Protein AF-F8U027-F1 (afdb_monomer)

Sequence (188 aa):
VNITAPLSQRYRVRIRYGSTTNLQFHTSIDGRPINQGNFSATMSSGSNLQSGSFRTVGFTTPFNFSNGSSVFTLSAHVFNSGNEVYIDRIEFVPAEVTFEAEYDLERAQKAVNELFTSSNQIGLKTDVTDYHIDQVSNLVECLSDEFCLDEKKELSEKVKHAKRLSDERNLLQDPNFRGINRQLDRGW

InterPro domains:
  IPR005638 Pesticidal crystal protein, domain III [PF03944] (2-95)
  IPR008979 Galactose-binding-like domain superfamily [SSF49785] (1-98)
  IPR054544 Pesticidal crystal protein Cry1Aa, domain IV [PF18449] (105-167)

Foldseek 3Di:
DKDADDQPWKWKKKWKKAWQAWWKKWKDKQPHTDFIDIDGHQDHPPDDDDPSRIDIDITLGIDGDPDSIIDMDMDIGDDDPPIDMGTDDMDTHTDDVLNNLVVLLVVLVVLLCQQAPDPVLPAGDPPQALVSLVVSLVSLVPHDCVRCVPSSVVSNVSSVSSNVNNVVPDPADPPPCPCPPVDPPHHD

Secondary structure (DSSP, 8-state):
-EE---TT-EEEEEEEEEESS-EEEEEEETTEEEEEEEE---S-TTPPP-GGG-EEEE-SS-EE-SSSSEEEEEEEESS-TT--EEEEEEEEEE--HHHHHHHHHHHHHHHHHHTBSSTT--SB-TT--HHHHHHHHHHHHTS-TTTSHHHHHHHHHHHHHHHHHHHHT--SS-TT-SSTTS-TTS--

Organism: Bacillus thuringiensis (NCBI:txid1428)

Structure (mmCIF, N/CA/C/O backbone):
data_AF-F8U027-F1
#
_entry.id   AF-F8U027-F1
#
loop_
_atom_site.group_PDB
_atom_site.id
_atom_site.type_symbol
_atom_site.label_atom_id
_atom_site.label_alt_id
_atom_site.label_comp_id
_atom_site.label_asym_id
_atom_site.label_entity_id
_atom_site.label_seq_id
_atom_site.pdbx_PDB_ins_code
_atom_site.Cartn_x
_atom_site.Cartn_y
_atom_site.Cartn_z
_atom_site.occupancy
_atom_site.B_iso_or_equiv
_atom_site.auth_seq_id
_atom_site.auth_comp_id
_atom_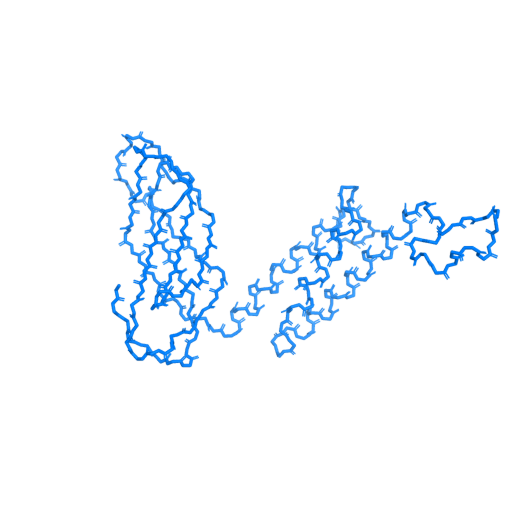site.auth_asym_id
_atom_site.auth_atom_id
_atom_site.pdbx_PDB_model_num
ATOM 1 N N . VAL A 1 1 ? -18.981 -5.056 14.156 1.00 63.53 1 VAL A N 1
ATOM 2 C CA . VAL A 1 1 ? -19.957 -3.932 14.074 1.00 63.53 1 VAL A CA 1
ATOM 3 C C . VAL A 1 1 ? -20.876 -4.181 12.887 1.00 63.53 1 VAL A C 1
ATOM 5 O O . VAL A 1 1 ? -20.359 -4.645 11.877 1.00 63.53 1 VAL A O 1
ATOM 8 N N . ASN A 1 2 ? -22.183 -3.912 13.005 1.00 60.34 2 ASN A N 1
ATOM 9 C CA . ASN A 1 2 ? -23.132 -4.007 11.884 1.00 60.34 2 ASN A CA 1
ATOM 10 C C . ASN A 1 2 ? -23.177 -2.676 11.124 1.00 60.34 2 ASN A C 1
ATOM 12 O O . ASN A 1 2 ? -23.303 -1.627 11.754 1.00 60.34 2 ASN A O 1
ATOM 16 N N . ILE A 1 3 ? -23.065 -2.719 9.795 1.00 62.50 3 ILE A N 1
ATOM 17 C CA . ILE A 1 3 ? -22.981 -1.525 8.936 1.00 62.50 3 ILE A CA 1
ATOM 18 C C . ILE A 1 3 ? -24.037 -1.599 7.835 1.00 62.50 3 ILE A C 1
ATOM 20 O O . ILE A 1 3 ? -24.171 -2.645 7.203 1.00 62.50 3 ILE A O 1
ATOM 24 N N . THR A 1 4 ? -24.729 -0.482 7.589 1.00 63.09 4 THR A N 1
ATOM 25 C CA . THR A 1 4 ? -25.684 -0.304 6.487 1.00 63.09 4 THR A CA 1
ATOM 26 C C . THR A 1 4 ? -25.164 0.779 5.545 1.00 63.09 4 THR A C 1
ATOM 28 O O . THR A 1 4 ? -25.047 1.934 5.949 1.00 63.09 4 THR A O 1
ATOM 31 N N . ALA A 1 5 ? -24.831 0.420 4.303 1.00 63.94 5 ALA A N 1
ATOM 32 C CA . ALA A 1 5 ? -24.264 1.333 3.308 1.00 63.94 5 ALA A CA 1
ATOM 33 C C . ALA A 1 5 ? -24.724 0.967 1.881 1.00 63.94 5 ALA A C 1
ATOM 35 O O . ALA A 1 5 ? -25.059 -0.197 1.638 1.00 63.94 5 ALA A O 1
ATOM 36 N N . PRO A 1 6 ? -24.736 1.917 0.923 1.00 72.62 6 PRO A N 1
ATOM 37 C CA . PRO A 1 6 ? -24.961 1.604 -0.486 1.00 72.62 6 PRO A CA 1
ATOM 38 C C . PRO A 1 6 ? -23.912 0.607 -0.997 1.00 72.62 6 PRO A C 1
ATOM 40 O O . PRO A 1 6 ? -22.714 0.847 -0.865 1.00 72.62 6 PRO A O 1
ATOM 43 N N . LEU A 1 7 ? -24.352 -0.497 -1.608 1.00 77.75 7 LEU A N 1
ATOM 44 C CA . LEU A 1 7 ? -23.460 -1.588 -2.037 1.00 77.75 7 LEU A CA 1
ATOM 4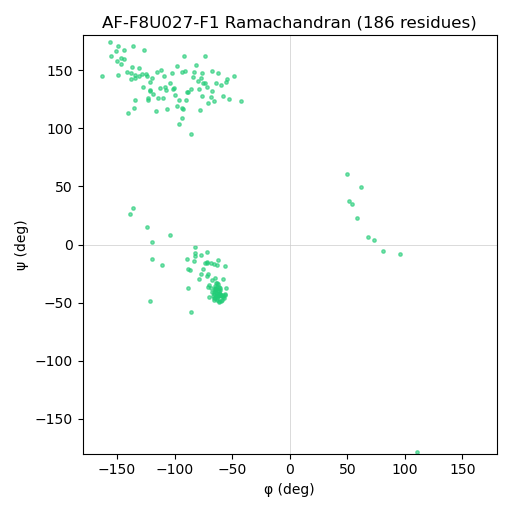5 C C . LEU A 1 7 ? -22.476 -1.166 -3.141 1.00 77.75 7 LEU A C 1
ATOM 47 O O . LEU A 1 7 ? -21.369 -1.691 -3.232 1.00 77.75 7 LEU A O 1
ATOM 51 N N . SER A 1 8 ? -22.863 -0.192 -3.968 1.00 77.88 8 SER A N 1
ATOM 52 C CA . SER A 1 8 ? -22.018 0.362 -5.030 1.00 77.88 8 SER A CA 1
ATOM 53 C C . SER A 1 8 ? -20.919 1.291 -4.510 1.00 77.88 8 SER A C 1
ATOM 55 O O . SER A 1 8 ? -19.917 1.486 -5.196 1.00 77.88 8 SER A O 1
ATOM 57 N N . GLN A 1 9 ? -21.071 1.851 -3.307 1.00 83.38 9 GLN A N 1
ATOM 58 C CA . GLN A 1 9 ? -20.102 2.790 -2.757 1.00 83.38 9 GLN A CA 1
ATOM 59 C C . GLN A 1 9 ? -18.861 2.043 -2.265 1.00 83.38 9 GLN A C 1
ATOM 61 O O . GLN A 1 9 ? -18.948 1.100 -1.473 1.00 83.38 9 GLN A O 1
ATOM 66 N N . ARG A 1 10 ? -17.691 2.493 -2.724 1.00 86.62 10 ARG A N 1
ATOM 67 C CA . ARG A 1 10 ? -16.398 2.043 -2.203 1.00 86.62 10 ARG A CA 1
ATOM 68 C C . ARG A 1 10 ? -16.047 2.847 -0.956 1.00 86.62 10 ARG A C 1
ATOM 70 O O . ARG A 1 10 ? -16.325 4.047 -0.895 1.00 86.62 10 ARG A O 1
ATOM 77 N N . TYR A 1 11 ? -15.407 2.198 0.010 1.00 88.62 11 TYR A N 1
ATOM 78 C CA . TYR A 1 11 ? -14.939 2.817 1.246 1.00 88.62 11 TYR A CA 1
ATOM 79 C C . TYR A 1 11 ? -13.484 2.457 1.529 1.00 88.62 11 TYR A C 1
ATOM 81 O O . TYR A 1 11 ? -13.064 1.321 1.305 1.00 88.62 11 TYR A O 1
ATOM 89 N N . ARG A 1 12 ? -12.742 3.398 2.111 1.00 90.69 12 ARG A N 1
ATOM 90 C CA . ARG A 1 12 ? -11.504 3.127 2.848 1.00 90.69 12 ARG A CA 1
ATOM 91 C C . ARG A 1 12 ? -11.781 3.170 4.343 1.00 90.69 12 ARG A C 1
ATOM 93 O O . ARG A 1 12 ? -12.620 3.935 4.817 1.00 90.69 12 ARG A O 1
ATOM 100 N N . VAL A 1 13 ? -11.047 2.359 5.096 1.00 92.69 13 VAL A N 1
ATOM 101 C CA . VAL A 1 13 ? -11.106 2.371 6.559 1.00 92.69 13 VAL A CA 1
ATOM 102 C C . VAL A 1 13 ? -9.933 3.165 7.108 1.00 92.69 13 VAL A C 1
ATOM 104 O O . VAL A 1 13 ? -8.778 2.889 6.776 1.00 92.69 13 VAL A O 1
ATOM 107 N N . ARG A 1 14 ? -10.234 4.116 7.994 1.00 94.19 14 ARG A N 1
ATOM 108 C CA . ARG A 1 14 ? -9.253 4.728 8.891 1.00 94.19 14 ARG A CA 1
ATOM 109 C C . ARG A 1 14 ? -9.501 4.284 10.320 1.00 94.19 14 ARG A C 1
ATOM 111 O O . ARG A 1 14 ? -10.640 4.102 10.736 1.00 94.19 14 ARG A O 1
ATOM 118 N N . ILE A 1 15 ? -8.428 4.123 11.075 1.00 96.75 15 ILE A N 1
ATOM 119 C CA . ILE A 1 15 ? -8.461 3.737 12.479 1.00 96.75 15 ILE A CA 1
ATOM 120 C C . ILE A 1 15 ? -7.734 4.821 13.254 1.00 96.75 15 ILE A C 1
ATOM 122 O O . ILE A 1 15 ? -6.583 5.152 12.955 1.00 96.75 15 ILE A O 1
ATOM 126 N N . ARG A 1 16 ? -8.408 5.371 14.261 1.00 96.50 16 ARG A N 1
ATOM 127 C CA . ARG A 1 16 ? -7.762 6.207 15.263 1.00 96.50 16 ARG A CA 1
ATOM 128 C C . ARG A 1 16 ? -7.377 5.339 16.448 1.00 96.50 16 ARG A C 1
ATOM 130 O O . ARG A 1 16 ? -8.248 4.763 17.099 1.00 96.50 16 ARG A O 1
ATOM 137 N N . TYR A 1 17 ? -6.081 5.251 16.713 1.00 97.81 17 TYR A N 1
ATOM 138 C CA . TYR A 1 17 ? -5.545 4.358 17.733 1.00 97.81 17 TYR A CA 1
ATOM 139 C C . TYR A 1 17 ? -4.350 4.965 18.467 1.00 97.81 17 TYR A C 1
ATOM 141 O O . TYR A 1 17 ? -3.704 5.888 17.963 1.00 97.81 17 TYR A O 1
ATOM 149 N N . GLY A 1 18 ? -4.075 4.425 19.651 1.00 97.19 18 GLY A N 1
ATOM 150 C CA . GLY A 1 18 ? -2.836 4.625 20.391 1.00 97.19 18 GLY A CA 1
ATOM 151 C C . GLY A 1 18 ? -2.147 3.286 20.648 1.00 97.19 18 GLY A C 1
ATOM 152 O O . GLY A 1 18 ? -2.828 2.304 20.944 1.00 97.19 18 GLY A O 1
ATOM 153 N N . SER A 1 19 ? -0.821 3.211 20.534 1.00 97.75 19 SER A N 1
ATOM 154 C CA . SER A 1 19 ? -0.081 1.993 20.874 1.00 97.75 19 SER A CA 1
ATOM 155 C C . SER A 1 19 ? 1.328 2.249 21.391 1.00 97.75 19 SER A C 1
ATOM 157 O O . SER A 1 19 ? 2.018 3.158 20.926 1.00 97.75 19 SER A O 1
ATOM 159 N N . THR A 1 20 ? 1.762 1.394 22.318 1.00 97.81 20 THR A N 1
ATOM 160 C CA . THR A 1 20 ? 3.138 1.345 22.833 1.00 97.81 20 THR A CA 1
ATOM 161 C C . THR A 1 20 ? 4.097 0.559 21.941 1.00 97.81 20 THR A C 1
ATOM 163 O O . THR A 1 20 ? 5.281 0.454 22.252 1.00 97.81 20 THR A O 1
ATOM 166 N N . THR A 1 21 ? 3.608 -0.031 20.848 1.00 97.75 21 THR A N 1
ATOM 167 C CA . THR A 1 21 ? 4.392 -0.915 19.985 1.00 97.75 21 THR A CA 1
ATOM 168 C C . THR A 1 21 ? 3.987 -0.796 18.521 1.00 97.75 21 THR A C 1
ATOM 170 O O . THR A 1 21 ? 2.907 -0.308 18.188 1.00 97.75 21 THR A O 1
ATOM 173 N N . ASN A 1 22 ? 4.881 -1.226 17.634 1.00 98.06 22 ASN A N 1
ATOM 174 C CA . ASN A 1 22 ? 4.537 -1.409 16.231 1.00 98.06 22 ASN A CA 1
ATOM 175 C C . ASN A 1 22 ? 3.670 -2.666 16.116 1.00 98.06 22 ASN A C 1
ATOM 177 O O . ASN A 1 22 ? 3.950 -3.670 16.769 1.00 98.06 22 ASN A O 1
ATOM 181 N N . LEU A 1 23 ? 2.633 -2.616 15.288 1.00 97.88 23 LEU A N 1
ATOM 182 C CA . LEU A 1 23 ? 1.666 -3.703 15.159 1.00 97.88 23 LEU A CA 1
ATOM 183 C C . LEU A 1 23 ? 1.095 -3.773 13.747 1.00 97.88 23 LEU A C 1
ATOM 185 O O . LEU A 1 23 ? 1.277 -2.867 12.929 1.00 97.88 23 LEU A O 1
ATOM 189 N N . GLN A 1 24 ? 0.360 -4.844 13.473 1.00 97.81 24 GLN A N 1
ATOM 190 C CA . GLN A 1 24 ? -0.468 -4.960 12.283 1.00 97.81 24 GLN A CA 1
ATOM 191 C C . GLN A 1 24 ? -1.945 -4.874 12.626 1.00 97.81 24 GLN A C 1
ATOM 193 O O . GLN A 1 24 ? -2.406 -5.565 13.531 1.00 97.81 24 GLN A O 1
ATOM 198 N N . PHE A 1 25 ? -2.703 -4.106 11.845 1.00 97.94 25 PHE A N 1
ATOM 199 C CA . PHE A 1 25 ? -4.158 -4.224 11.837 1.00 97.94 25 PHE A CA 1
ATOM 200 C C . PHE A 1 25 ? -4.614 -5.035 10.634 1.00 97.94 25 PHE A C 1
ATOM 202 O O . PHE A 1 25 ? -4.145 -4.828 9.513 1.00 97.94 25 PHE A O 1
ATOM 209 N N . HIS A 1 26 ? -5.536 -5.956 10.890 1.00 97.38 26 HIS A N 1
ATOM 210 C CA . HIS A 1 26 ? -6.200 -6.786 9.894 1.00 97.38 26 HIS A CA 1
ATOM 211 C C . HIS A 1 26 ? -7.698 -6.534 9.997 1.00 97.38 26 HIS A C 1
ATOM 213 O O . HIS A 1 26 ? -8.256 -6.535 11.100 1.00 97.38 26 HIS A O 1
ATOM 219 N N . THR A 1 27 ? -8.353 -6.327 8.859 1.00 96.38 27 THR A N 1
ATOM 220 C CA . THR A 1 27 ? -9.807 -6.143 8.799 1.00 96.38 27 THR A CA 1
ATOM 221 C C . THR A 1 27 ? -10.454 -7.214 7.941 1.00 96.38 27 THR A C 1
ATOM 223 O O . THR A 1 27 ? -9.896 -7.635 6.924 1.00 96.38 27 THR A O 1
ATOM 226 N N . SER A 1 28 ? -11.640 -7.649 8.353 1.00 95.12 28 SER A N 1
ATOM 227 C CA . SER A 1 28 ? -12.466 -8.577 7.591 1.00 95.12 28 SER A CA 1
ATOM 228 C C . SER A 1 28 ? -13.931 -8.160 7.599 1.00 95.12 28 SER A C 1
ATOM 230 O O . SER A 1 28 ? -14.408 -7.502 8.528 1.00 95.12 28 SER A O 1
ATOM 232 N N . ILE A 1 29 ? -14.638 -8.550 6.542 1.00 92.69 29 ILE A N 1
ATOM 233 C CA . ILE A 1 29 ? -16.083 -8.370 6.391 1.00 92.69 29 ILE A CA 1
ATOM 234 C C . ILE A 1 29 ? -1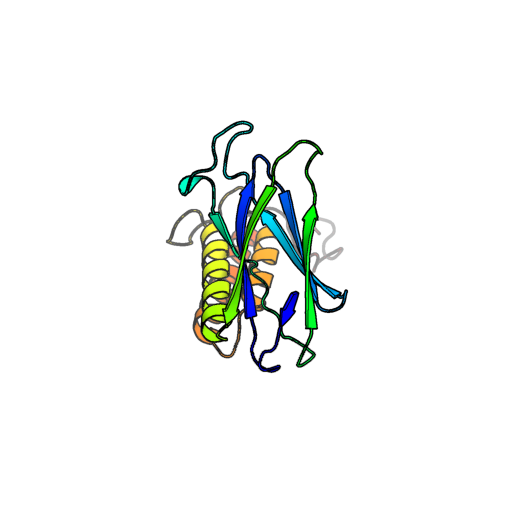6.689 -9.744 6.156 1.00 92.69 29 ILE A C 1
ATOM 236 O O . ILE A 1 29 ? -16.247 -10.467 5.264 1.00 92.69 29 ILE A O 1
ATOM 240 N N . ASP A 1 30 ? -17.659 -10.125 6.986 1.00 90.81 30 ASP A N 1
ATOM 241 C CA . ASP A 1 30 ? -18.338 -11.426 6.917 1.00 90.81 30 ASP A CA 1
ATOM 242 C C . ASP A 1 30 ? -17.343 -12.609 6.877 1.00 90.81 30 ASP A C 1
ATOM 244 O O . ASP A 1 30 ? -17.510 -13.589 6.152 1.00 90.81 30 ASP A O 1
ATOM 248 N N . GLY A 1 31 ? -16.245 -12.485 7.633 1.00 91.00 31 GLY A N 1
ATOM 249 C CA . GLY A 1 31 ? -15.168 -13.478 7.712 1.00 91.00 31 GLY A CA 1
ATOM 250 C C . GLY A 1 31 ? -14.141 -13.434 6.572 1.00 91.00 31 GLY A C 1
ATOM 251 O O . GLY A 1 31 ? -13.129 -14.127 6.655 1.00 91.00 31 GLY A O 1
ATOM 252 N N . ARG A 1 32 ? -14.338 -12.607 5.538 1.00 92.69 32 ARG A N 1
ATOM 253 C CA . ARG A 1 32 ? -13.394 -12.456 4.418 1.00 92.69 32 ARG A CA 1
ATOM 254 C C . ARG A 1 32 ? -12.374 -11.351 4.708 1.00 92.69 32 ARG A C 1
ATOM 256 O O . ARG A 1 32 ? -12.800 -10.231 4.989 1.00 92.69 32 ARG A O 1
ATOM 263 N N . PRO A 1 33 ? -11.058 -11.619 4.652 1.00 94.31 33 PRO A N 1
ATOM 264 C CA . PRO A 1 33 ? -10.034 -10.585 4.807 1.00 94.31 33 PRO A CA 1
ATOM 265 C C . PRO A 1 33 ? -10.165 -9.497 3.736 1.00 94.31 33 PRO A C 1
ATOM 267 O O . PRO A 1 33 ? -10.381 -9.816 2.569 1.00 94.31 33 PRO A O 1
ATOM 270 N N . ILE A 1 34 ? -10.024 -8.231 4.135 1.00 93.56 34 ILE A N 1
ATOM 271 C CA . ILE A 1 34 ? -10.153 -7.072 3.238 1.00 93.56 34 ILE A CA 1
ATOM 272 C C . ILE A 1 34 ? -8.877 -6.231 3.219 1.00 93.56 34 ILE A C 1
ATOM 274 O O . ILE A 1 34 ? -8.388 -5.887 2.151 1.00 93.56 34 ILE A O 1
ATOM 278 N N . ASN A 1 35 ? -8.328 -5.896 4.389 1.00 94.50 35 ASN A N 1
ATOM 279 C CA . ASN A 1 35 ? -7.111 -5.092 4.483 1.00 94.50 35 ASN A CA 1
ATOM 280 C C . ASN A 1 35 ? -6.159 -5.616 5.555 1.00 94.50 35 ASN A C 1
ATOM 282 O O . ASN A 1 35 ? -6.595 -6.062 6.618 1.00 94.50 35 ASN A O 1
ATOM 286 N N . GLN A 1 36 ? -4.863 -5.448 5.297 1.00 95.56 36 GLN A N 1
ATOM 287 C CA . GLN A 1 36 ? -3.770 -5.664 6.238 1.00 95.56 36 GLN A CA 1
ATOM 288 C C . GLN A 1 36 ? -2.753 -4.526 6.098 1.00 95.56 36 GLN A C 1
ATOM 290 O O . GLN A 1 36 ? -2.491 -4.053 4.994 1.00 95.56 36 GLN A O 1
ATOM 295 N N . GLY A 1 37 ? -2.172 -4.084 7.213 1.00 93.69 37 GLY A N 1
ATOM 296 C CA . GLY A 1 37 ? -1.228 -2.969 7.213 1.00 93.69 37 GLY A CA 1
ATOM 297 C C . GLY A 1 37 ? -0.393 -2.916 8.483 1.00 93.69 37 GLY A C 1
ATOM 298 O O . GLY A 1 37 ? -0.880 -3.253 9.562 1.00 93.69 37 GLY A O 1
ATOM 299 N N . ASN A 1 38 ? 0.867 -2.502 8.330 1.00 96.31 38 ASN A N 1
ATOM 300 C CA . ASN A 1 38 ? 1.790 -2.233 9.431 1.00 96.31 38 ASN A CA 1
ATOM 301 C C . ASN A 1 38 ? 1.599 -0.795 9.918 1.00 96.31 38 ASN A C 1
ATOM 303 O O . ASN A 1 38 ? 1.592 0.132 9.107 1.00 96.31 38 ASN A O 1
ATOM 307 N N . PHE A 1 39 ? 1.517 -0.604 11.231 1.00 96.25 39 PHE A N 1
ATOM 308 C CA . PHE A 1 39 ? 1.370 0.710 11.842 1.00 96.25 39 PHE A CA 1
ATOM 309 C C . PHE A 1 39 ? 2.327 0.870 13.029 1.00 96.25 39 PHE A C 1
ATOM 311 O O . PHE A 1 39 ? 2.627 -0.085 13.747 1.00 96.25 39 PHE A O 1
ATOM 318 N N . SER A 1 40 ? 2.864 2.080 13.190 1.00 97.19 40 SER A N 1
ATOM 319 C CA . SER A 1 40 ? 3.931 2.373 14.151 1.00 97.19 40 SER A CA 1
ATOM 320 C C . SER A 1 40 ? 3.413 2.805 15.518 1.00 97.19 40 SER A C 1
ATOM 322 O O . SER A 1 40 ? 2.416 3.518 15.592 1.00 97.19 40 SER A O 1
ATOM 324 N N . ALA A 1 41 ? 4.160 2.498 16.579 1.00 97.06 41 ALA A N 1
ATOM 325 C CA . ALA A 1 41 ? 3.888 2.989 17.928 1.00 97.06 41 ALA A CA 1
ATOM 326 C C . ALA A 1 41 ? 3.636 4.509 17.954 1.00 97.06 41 ALA A C 1
ATOM 328 O O . ALA A 1 41 ? 4.248 5.287 17.214 1.00 97.06 41 ALA A O 1
ATOM 329 N N . THR A 1 42 ? 2.735 4.936 18.834 1.00 96.69 42 THR A N 1
ATOM 330 C CA . THR A 1 42 ? 2.305 6.336 18.959 1.00 96.69 42 THR A CA 1
ATOM 331 C C . THR A 1 42 ? 2.588 6.924 20.338 1.00 96.69 42 THR A C 1
ATOM 333 O O . THR A 1 42 ? 2.485 8.138 20.509 1.00 96.69 42 THR A O 1
ATOM 336 N N . MET A 1 43 ? 2.939 6.086 21.315 1.00 96.00 43 MET A N 1
ATOM 337 C CA . MET A 1 43 ? 3.258 6.481 22.685 1.00 96.00 43 MET A CA 1
ATOM 338 C C . MET A 1 43 ? 4.259 5.510 23.321 1.00 96.00 43 MET A C 1
ATOM 340 O O . MET A 1 43 ? 4.491 4.423 22.802 1.00 96.00 43 MET A O 1
ATOM 344 N N . SER A 1 44 ? 4.839 5.894 24.456 1.00 95.69 44 SER A N 1
ATOM 345 C CA . SER A 1 44 ? 5.716 5.028 25.255 1.00 95.69 44 SER A CA 1
ATOM 346 C C . SER A 1 44 ? 4.924 4.303 26.346 1.00 95.69 44 SER A C 1
ATOM 348 O O . SER A 1 44 ? 3.975 4.871 26.893 1.00 95.69 44 SER A O 1
ATOM 350 N N . SER A 1 45 ? 5.331 3.085 26.712 1.00 93.50 45 SER A N 1
ATOM 351 C CA . SER A 1 45 ? 4.706 2.318 27.802 1.00 93.50 45 SER A CA 1
ATOM 352 C C . SER A 1 45 ? 4.685 3.089 29.124 1.00 93.50 45 SER A C 1
ATOM 354 O O . SER A 1 45 ? 5.656 3.767 29.463 1.00 93.50 45 SER A O 1
ATOM 356 N N . GLY A 1 46 ? 3.576 2.991 29.864 1.00 89.19 46 GLY A N 1
ATOM 357 C CA . GLY A 1 46 ? 3.389 3.694 31.140 1.00 89.19 46 GLY A CA 1
ATOM 358 C C . GLY A 1 46 ? 3.144 5.205 31.029 1.00 89.19 46 GLY A C 1
ATOM 359 O O . GLY A 1 46 ? 3.052 5.882 32.052 1.00 89.19 46 GLY A O 1
ATOM 360 N N . SER A 1 47 ? 3.030 5.754 29.814 1.00 90.62 47 SER A N 1
ATOM 361 C CA . SER A 1 47 ? 2.658 7.160 29.619 1.00 90.62 47 SER A CA 1
ATOM 362 C C . SER A 1 47 ? 1.157 7.359 29.828 1.00 90.62 47 SER A C 1
ATOM 364 O O . SER A 1 47 ? 0.349 6.543 29.392 1.00 90.62 47 SER A O 1
ATOM 366 N N . ASN A 1 48 ? 0.767 8.489 30.421 1.00 91.75 48 ASN A N 1
ATOM 367 C CA . ASN A 1 48 ? -0.644 8.868 30.502 1.00 91.75 48 ASN A CA 1
ATOM 368 C C . ASN A 1 48 ? -1.226 9.101 29.098 1.00 91.75 48 ASN A C 1
ATOM 370 O O . ASN A 1 48 ? -0.583 9.734 28.257 1.00 91.75 48 ASN A O 1
ATOM 374 N N . LEU A 1 49 ? -2.461 8.647 28.861 1.00 91.94 49 LEU A N 1
ATOM 375 C CA . LEU A 1 49 ? -3.150 8.882 27.592 1.00 91.94 49 LEU A CA 1
ATOM 376 C C . LEU A 1 49 ? -3.433 10.377 27.411 1.00 91.94 49 LEU A C 1
ATOM 378 O O . LEU A 1 49 ? -4.110 11.006 28.223 1.00 91.94 49 LEU A O 1
ATOM 382 N N . GLN A 1 50 ? -2.940 10.931 26.308 1.00 91.94 50 GLN A N 1
ATOM 383 C CA . GLN A 1 50 ? -3.164 12.313 25.897 1.00 91.94 50 GLN A CA 1
ATOM 384 C C . GLN A 1 50 ? -3.696 12.353 24.465 1.00 91.94 50 GLN A C 1
ATOM 386 O O . GLN A 1 50 ? -3.637 11.369 23.728 1.00 91.94 50 GLN A O 1
ATOM 391 N N . SER A 1 51 ? -4.187 13.514 24.028 1.00 83.06 51 SER A N 1
ATOM 392 C CA . SER A 1 51 ? -4.639 13.698 22.642 1.00 83.06 51 SER A CA 1
ATOM 393 C C . SER A 1 51 ? -3.548 13.348 21.620 1.00 83.06 51 SER A C 1
ATOM 395 O O . SER A 1 51 ? -3.857 12.743 20.594 1.00 83.06 51 SER A O 1
ATOM 397 N N . GLY A 1 52 ? -2.285 13.668 21.931 1.00 86.50 52 GLY A N 1
ATOM 398 C CA . GLY A 1 52 ? -1.109 13.347 21.116 1.00 86.50 52 GLY A CA 1
ATOM 399 C C . GLY A 1 52 ? -0.714 11.866 21.102 1.00 86.50 52 GLY A C 1
ATOM 400 O O . GLY A 1 52 ? 0.031 11.455 20.217 1.00 86.50 52 GLY A O 1
ATOM 401 N N . SER A 1 53 ? -1.241 11.051 22.023 1.00 92.88 53 SER A N 1
ATOM 402 C CA . SER A 1 53 ? -1.012 9.599 22.046 1.00 92.88 53 SER A CA 1
ATOM 403 C C . SER A 1 53 ? -1.753 8.871 20.922 1.00 92.88 53 SER A C 1
ATOM 405 O O . SER A 1 53 ? -1.435 7.719 20.636 1.00 92.88 53 SER A O 1
ATOM 407 N N . PHE A 1 54 ? -2.738 9.513 20.285 1.00 94.19 54 PHE A N 1
ATOM 408 C CA . PHE A 1 54 ? -3.552 8.912 19.231 1.00 94.19 54 PHE A CA 1
ATOM 409 C C . PHE A 1 54 ? -3.153 9.412 17.845 1.00 94.19 54 PHE A C 1
ATOM 411 O O . PHE A 1 54 ? -2.972 10.611 17.625 1.00 94.19 54 PHE A O 1
ATOM 418 N N . ARG A 1 55 ? -3.119 8.499 16.873 1.00 92.75 55 ARG A N 1
ATOM 419 C CA . ARG A 1 55 ? -2.980 8.819 15.447 1.00 92.75 55 ARG A CA 1
ATOM 420 C C . ARG A 1 55 ? -4.129 8.218 14.657 1.00 92.75 55 ARG A C 1
ATOM 422 O O . ARG A 1 55 ? -4.592 7.126 14.972 1.00 92.75 55 ARG A O 1
ATOM 429 N N . THR A 1 56 ? -4.564 8.925 13.618 1.00 93.19 56 THR A N 1
ATOM 430 C CA . THR A 1 56 ? -5.506 8.396 12.627 1.00 93.19 56 THR A CA 1
ATOM 431 C C . THR A 1 56 ? -4.718 7.915 11.419 1.00 93.19 56 THR A C 1
ATOM 433 O O . THR A 1 56 ? -4.027 8.704 10.778 1.00 93.19 56 THR A O 1
ATOM 436 N N . VAL A 1 57 ? -4.817 6.625 11.120 1.00 92.25 57 VAL A N 1
ATOM 437 C CA . VAL A 1 57 ? -4.123 5.968 10.005 1.00 92.25 57 VAL A CA 1
ATOM 438 C C . VAL A 1 57 ? -5.137 5.261 9.116 1.00 92.25 57 VAL A C 1
ATOM 440 O O . VAL A 1 57 ? -6.164 4.802 9.607 1.00 92.25 57 VAL A O 1
ATOM 443 N N . GLY A 1 58 ? -4.885 5.202 7.812 1.00 89.62 58 GLY A N 1
ATOM 444 C CA . GLY A 1 58 ? -5.788 4.590 6.837 1.00 89.62 58 GLY A CA 1
ATOM 445 C C . GLY A 1 58 ? -5.184 3.365 6.175 1.00 89.62 58 GLY A C 1
ATOM 446 O O . GLY A 1 58 ? -3.976 3.317 5.951 1.00 89.62 58 GLY A O 1
ATOM 447 N N . PHE A 1 59 ? -6.031 2.401 5.823 1.00 90.50 59 PHE A N 1
ATOM 448 C CA . PHE A 1 59 ? -5.673 1.421 4.805 1.00 90.50 59 PHE A CA 1
ATOM 449 C C . PHE A 1 59 ? -5.771 2.044 3.419 1.00 90.50 59 PHE A C 1
ATOM 451 O O . PHE A 1 59 ? -6.614 2.908 3.167 1.00 90.50 59 PHE A O 1
ATOM 458 N N . THR A 1 60 ? -4.911 1.581 2.519 1.00 82.62 60 THR A N 1
ATOM 459 C CA . THR A 1 60 ? -4.868 2.084 1.150 1.00 82.62 60 THR A CA 1
ATOM 460 C C . THR A 1 60 ? -5.799 1.342 0.206 1.00 82.62 60 THR A C 1
ATOM 462 O O . THR A 1 60 ? -6.142 1.887 -0.827 1.00 82.62 60 THR A O 1
ATOM 465 N N . THR A 1 61 ? -6.221 0.114 0.511 1.00 84.50 61 THR A N 1
ATOM 466 C CA . THR A 1 61 ? -7.078 -0.634 -0.418 1.00 84.50 61 THR A CA 1
ATOM 467 C C . THR A 1 61 ? -8.552 -0.400 -0.066 1.00 84.50 61 THR A C 1
ATOM 469 O O . THR A 1 61 ? -8.990 -0.753 1.037 1.00 84.50 61 THR A O 1
ATOM 472 N N . PRO A 1 62 ? -9.343 0.222 -0.958 1.00 88.38 62 PRO A N 1
ATOM 473 C CA . PRO A 1 62 ? -10.772 0.397 -0.737 1.00 88.38 62 PRO A CA 1
ATOM 474 C C . PRO A 1 62 ? -11.522 -0.930 -0.915 1.00 88.38 62 PRO A C 1
ATOM 476 O O . PRO A 1 62 ? -11.048 -1.858 -1.571 1.00 88.38 62 PRO A O 1
ATOM 479 N N . PHE A 1 63 ? -12.742 -1.001 -0.392 1.00 88.75 63 PHE A N 1
ATOM 480 C CA . PHE A 1 63 ? -13.619 -2.165 -0.532 1.00 88.75 63 PHE A CA 1
ATOM 481 C C . PHE A 1 63 ? -15.084 -1.759 -0.678 1.00 88.75 63 PHE A C 1
ATOM 483 O O . PHE A 1 63 ? -15.464 -0.621 -0.402 1.00 88.75 63 PHE A O 1
ATOM 490 N N . ASN A 1 64 ? -15.911 -2.721 -1.075 1.00 88.19 64 ASN A N 1
ATOM 491 C CA . ASN A 1 64 ? -17.363 -2.598 -1.121 1.00 88.19 64 ASN A CA 1
ATOM 492 C C . ASN A 1 64 ? -18.002 -3.508 -0.072 1.00 88.19 64 ASN A C 1
ATOM 494 O O . ASN A 1 64 ? -17.487 -4.589 0.227 1.00 88.19 64 ASN A O 1
ATOM 498 N N . PHE A 1 65 ? -19.161 -3.104 0.439 1.00 86.31 65 PHE A N 1
ATOM 499 C CA . PHE A 1 65 ? -20.031 -4.020 1.167 1.00 86.31 65 PHE A CA 1
ATOM 500 C C . PHE A 1 65 ? -20.802 -4.882 0.169 1.00 86.31 65 PHE A C 1
ATOM 502 O O . PHE A 1 65 ? -21.345 -4.375 -0.808 1.00 86.31 65 PHE A O 1
ATOM 509 N N . SER A 1 66 ? -20.848 -6.192 0.409 1.00 82.00 66 SER A N 1
ATOM 510 C CA . SER A 1 66 ? -21.622 -7.120 -0.431 1.00 82.00 66 SER A CA 1
ATOM 511 C C . SER A 1 66 ? -23.080 -7.236 0.017 1.00 82.00 66 SER A C 1
ATOM 513 O O . SER A 1 66 ? -23.938 -7.599 -0.781 1.00 82.00 66 SER A O 1
ATOM 515 N N . ASN A 1 67 ? -23.363 -6.907 1.280 1.00 81.00 67 ASN A N 1
ATOM 516 C CA . ASN A 1 67 ? -24.668 -7.068 1.909 1.00 81.00 67 ASN A CA 1
ATOM 517 C C . ASN A 1 67 ? -25.116 -5.757 2.560 1.00 81.00 67 ASN A C 1
ATOM 519 O O . ASN A 1 67 ? -24.299 -5.021 3.115 1.00 81.00 67 ASN A O 1
ATOM 523 N N . GLY A 1 68 ? -26.428 -5.495 2.553 1.00 72.44 68 GLY A N 1
ATOM 524 C CA . GLY A 1 68 ? -27.008 -4.308 3.197 1.00 72.44 68 GLY A CA 1
ATOM 525 C C . GLY A 1 68 ? -26.804 -4.274 4.716 1.00 72.44 68 GLY A C 1
ATOM 526 O O . GLY A 1 68 ? -26.904 -3.214 5.319 1.00 72.44 68 GLY A O 1
ATOM 527 N N . SER A 1 69 ? -26.483 -5.420 5.325 1.00 80.19 69 SER A N 1
ATOM 528 C CA . SER A 1 69 ? -25.928 -5.518 6.670 1.00 80.19 69 SER A CA 1
ATOM 529 C C . SER A 1 69 ? -24.759 -6.493 6.639 1.00 80.19 69 SER A C 1
ATOM 531 O O . SER A 1 69 ? -24.923 -7.620 6.178 1.00 80.19 69 SER A O 1
ATOM 533 N N . SER A 1 70 ? -23.585 -6.049 7.083 1.00 87.12 70 SER A N 1
ATOM 534 C CA . SER A 1 70 ? -22.370 -6.874 7.132 1.00 87.12 70 SER A CA 1
ATOM 535 C C . SER A 1 70 ? -21.703 -6.775 8.504 1.00 87.12 70 SER A C 1
ATOM 537 O O . SER A 1 70 ? -21.807 -5.739 9.174 1.00 87.12 70 SER A O 1
ATOM 539 N N . VAL A 1 71 ? -20.980 -7.822 8.906 1.00 90.62 71 VAL A N 1
ATOM 540 C CA . VAL A 1 71 ? -20.179 -7.845 10.136 1.00 90.62 71 VAL A CA 1
ATOM 541 C C . VAL A 1 71 ? -18.746 -7.444 9.814 1.00 90.62 71 VAL A C 1
ATOM 543 O O . VAL A 1 71 ? -17.988 -8.210 9.221 1.00 90.62 71 VAL A O 1
ATOM 546 N N . PHE A 1 72 ? -18.357 -6.248 10.253 1.00 92.81 72 PHE A N 1
ATOM 547 C CA . PHE A 1 72 ? -16.969 -5.793 10.194 1.00 92.81 72 PHE A CA 1
ATOM 548 C C . PHE A 1 72 ? -16.197 -6.197 11.456 1.00 92.81 72 PHE A C 1
ATOM 550 O O . PHE A 1 72 ? -16.649 -5.909 12.577 1.00 92.81 72 PHE A O 1
ATOM 557 N N . THR A 1 73 ? -15.018 -6.789 11.259 1.00 95.50 73 THR A N 1
ATOM 558 C CA . THR A 1 73 ? -14.088 -7.215 12.313 1.00 95.50 73 THR A CA 1
ATOM 559 C C . THR A 1 73 ? -12.736 -6.530 12.130 1.00 95.50 73 THR A C 1
ATOM 561 O O . THR A 1 73 ? -12.173 -6.536 11.038 1.00 95.50 73 THR A O 1
ATOM 564 N N . LEU A 1 74 ? -12.200 -5.973 13.217 1.00 96.56 74 LEU A N 1
ATOM 565 C CA . LEU A 1 74 ? -10.838 -5.450 13.317 1.00 96.56 74 LEU A CA 1
ATOM 566 C C . LEU A 1 74 ? -10.049 -6.332 14.285 1.00 96.56 74 LEU A C 1
ATOM 568 O O . LEU A 1 74 ? -10.538 -6.643 15.369 1.00 96.56 74 LEU A O 1
ATOM 572 N N . SER A 1 75 ? -8.828 -6.698 13.914 1.00 96.69 75 SER A N 1
ATOM 573 C CA . SER A 1 75 ? -7.913 -7.450 14.774 1.00 96.69 75 SER A CA 1
ATOM 574 C C . SER A 1 75 ? -6.509 -6.854 14.732 1.00 96.69 75 SER A C 1
ATOM 576 O O . SER A 1 75 ? -6.087 -6.319 13.706 1.00 96.69 75 SER A O 1
ATOM 578 N N . ALA A 1 76 ? -5.811 -6.919 15.865 1.00 96.88 76 ALA A N 1
ATOM 579 C CA . ALA A 1 76 ? -4.436 -6.463 16.014 1.00 96.88 76 ALA A CA 1
ATOM 580 C C . ALA A 1 76 ? -3.510 -7.678 16.141 1.00 96.88 76 ALA A C 1
ATOM 582 O O . ALA A 1 76 ? -3.793 -8.588 16.920 1.00 96.88 76 ALA A O 1
ATOM 583 N N . HIS A 1 77 ? -2.408 -7.676 15.398 1.00 95.81 77 HIS A N 1
ATOM 584 C CA . HIS A 1 77 ? -1.454 -8.783 15.300 1.00 95.81 77 HIS A CA 1
ATOM 585 C C . HIS A 1 77 ? -0.016 -8.278 15.365 1.00 95.81 77 HIS A C 1
ATOM 587 O O . HIS A 1 77 ? 0.241 -7.082 15.243 1.00 95.81 77 HIS A O 1
ATOM 593 N N . VAL A 1 78 ? 0.929 -9.216 15.468 1.00 95.50 78 VAL A N 1
ATOM 594 C CA . VAL A 1 78 ? 2.374 -8.954 15.341 1.00 95.50 78 VAL A CA 1
ATOM 595 C C . VAL A 1 78 ? 2.887 -7.998 16.426 1.00 95.50 78 VAL A C 1
ATOM 597 O O . VAL A 1 78 ? 3.579 -7.026 16.150 1.00 95.50 78 VAL A O 1
ATOM 600 N N . PHE A 1 79 ? 2.542 -8.283 17.682 1.00 94.31 79 PHE A N 1
ATOM 601 C CA . PHE A 1 79 ? 3.114 -7.618 18.850 1.00 94.31 79 PHE A CA 1
ATOM 602 C C . PHE A 1 79 ? 3.140 -8.557 20.063 1.00 94.31 79 PHE A C 1
ATOM 604 O O . PHE A 1 79 ? 2.384 -9.526 20.129 1.00 94.31 79 PHE A O 1
ATOM 611 N N . ASN A 1 80 ? 4.016 -8.278 21.031 1.00 93.56 80 ASN A N 1
ATOM 612 C CA . ASN A 1 80 ? 4.154 -9.094 22.240 1.00 93.56 80 ASN A CA 1
ATOM 613 C C . ASN A 1 80 ? 3.056 -8.772 23.264 1.00 93.56 80 ASN A C 1
ATOM 615 O O . ASN A 1 80 ? 2.742 -7.597 23.488 1.00 93.56 80 ASN A O 1
ATOM 619 N N . SER A 1 81 ? 2.536 -9.798 23.943 1.00 91.81 81 SER A N 1
ATOM 620 C CA . SER A 1 81 ? 1.630 -9.630 25.086 1.00 91.81 81 SER A CA 1
ATOM 621 C C . SER A 1 81 ? 2.248 -8.723 26.158 1.00 91.81 81 SER A C 1
ATOM 623 O O . SER A 1 81 ? 3.452 -8.774 26.402 1.00 91.81 81 SER A O 1
ATOM 625 N N . GLY A 1 82 ? 1.422 -7.882 26.785 1.00 92.44 82 GLY A N 1
ATOM 626 C CA . GLY A 1 82 ? 1.862 -6.861 27.745 1.00 92.44 82 GLY A CA 1
ATOM 627 C C . GLY A 1 82 ? 2.070 -5.466 27.143 1.00 92.44 82 GLY A C 1
ATOM 628 O O . GLY A 1 82 ? 2.243 -4.515 27.896 1.00 92.44 82 GLY A O 1
ATOM 629 N N . ASN A 1 83 ? 2.008 -5.318 25.814 1.00 95.81 83 ASN A N 1
ATOM 630 C CA . ASN A 1 83 ? 1.891 -4.005 25.174 1.00 95.81 83 ASN A CA 1
ATOM 631 C C . ASN A 1 83 ? 0.446 -3.501 25.180 1.00 95.81 83 ASN A C 1
ATOM 633 O O . ASN A 1 83 ? -0.503 -4.287 25.178 1.00 95.81 83 ASN A O 1
ATOM 637 N N . GLU A 1 84 ? 0.295 -2.182 25.128 1.00 95.81 84 GLU A N 1
ATOM 638 C CA . GLU A 1 84 ? -0.999 -1.514 25.175 1.00 95.81 84 GLU A CA 1
ATOM 639 C C . GLU A 1 84 ? -1.420 -1.077 23.765 1.00 95.81 84 GLU A C 1
ATOM 641 O O . GLU A 1 84 ? -0.634 -0.499 23.002 1.00 95.81 84 GLU A O 1
ATOM 646 N N . VAL A 1 85 ? -2.678 -1.354 23.415 1.00 96.69 85 VAL A N 1
ATOM 647 C CA . VAL A 1 85 ? -3.305 -0.930 22.159 1.00 96.69 85 VAL A CA 1
ATOM 648 C C . VAL A 1 85 ? -4.695 -0.390 22.478 1.00 96.69 85 VAL A C 1
ATOM 650 O O . VAL A 1 85 ? -5.558 -1.119 22.960 1.00 96.69 85 VAL A O 1
ATOM 653 N N . TYR A 1 86 ? -4.914 0.887 22.188 1.00 96.56 86 TYR A N 1
ATOM 654 C CA . TYR A 1 86 ? -6.175 1.590 22.401 1.00 96.56 86 TYR A CA 1
ATOM 655 C C . TYR A 1 86 ? -6.815 1.899 21.052 1.00 96.56 86 TYR A C 1
ATOM 657 O O . TYR A 1 86 ? -6.189 2.538 20.207 1.00 96.56 86 TYR A O 1
ATOM 665 N N . ILE A 1 87 ? -8.067 1.487 20.854 1.00 97.00 87 ILE A N 1
ATOM 666 C CA . ILE A 1 87 ? -8.860 1.827 19.666 1.00 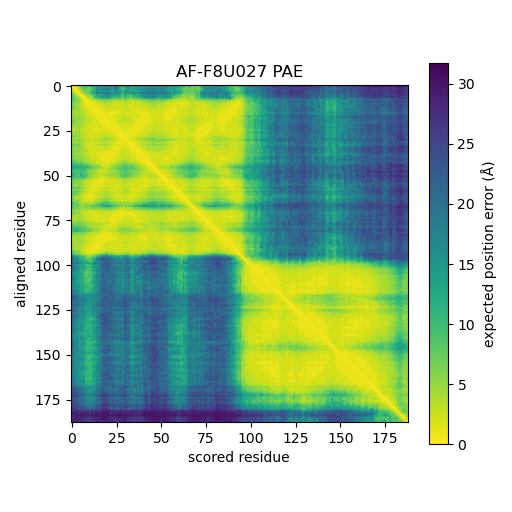97.00 87 ILE A CA 1
ATOM 667 C C . ILE A 1 87 ? -9.902 2.862 20.082 1.00 97.00 87 ILE A C 1
ATOM 669 O O . ILE A 1 87 ? -10.753 2.567 20.914 1.00 97.00 87 ILE A O 1
ATOM 673 N N . ASP A 1 88 ? -9.823 4.064 19.513 1.00 95.69 88 ASP A N 1
ATOM 674 C CA . ASP A 1 88 ? -10.798 5.137 19.757 1.00 95.69 88 ASP A CA 1
ATOM 675 C C . ASP A 1 88 ? -11.993 4.977 18.812 1.00 95.69 88 ASP A C 1
ATOM 677 O O . ASP A 1 88 ? -13.129 4.770 19.234 1.00 95.69 88 ASP A O 1
ATOM 681 N N . ARG A 1 89 ? -11.726 4.989 17.500 1.00 94.50 89 ARG A N 1
ATOM 682 C CA . ARG A 1 89 ? -12.776 4.858 16.486 1.00 94.50 89 ARG A CA 1
ATOM 683 C C . ARG A 1 89 ? -12.275 4.304 15.162 1.00 94.50 89 ARG A C 1
ATOM 685 O O . ARG A 1 89 ? -11.085 4.360 14.844 1.00 94.50 89 ARG A O 1
ATOM 692 N N . ILE A 1 90 ? -13.237 3.838 14.375 1.00 95.25 90 ILE A N 1
ATOM 693 C CA . ILE A 1 90 ? -13.070 3.369 13.002 1.00 95.25 90 ILE A CA 1
ATOM 694 C C . ILE A 1 90 ? -13.921 4.271 12.108 1.00 95.25 90 ILE A C 1
ATOM 696 O O . ILE A 1 90 ? -15.094 4.501 12.395 1.00 95.25 90 ILE A O 1
ATOM 700 N N . GLU A 1 91 ? -13.328 4.799 11.046 1.00 91.94 91 GLU A N 1
ATOM 701 C CA . GLU A 1 91 ? -13.973 5.705 10.100 1.00 91.94 91 GLU A CA 1
ATOM 702 C C . GLU A 1 91 ? -14.070 5.020 8.734 1.00 91.94 91 GLU A C 1
ATOM 704 O O . GLU A 1 91 ? -13.057 4.577 8.192 1.00 91.94 91 GLU A O 1
ATOM 709 N N . PHE A 1 92 ? -15.277 4.960 8.172 1.00 90.31 92 PHE A N 1
ATOM 710 C CA . PHE A 1 92 ? -15.521 4.509 6.801 1.00 90.31 92 PHE A CA 1
ATOM 711 C C . PHE A 1 92 ? -15.604 5.744 5.909 1.00 90.31 92 PHE A C 1
ATOM 713 O O . PHE A 1 92 ? -16.594 6.472 5.935 1.00 90.31 92 PHE A O 1
ATOM 720 N N . VAL A 1 93 ? -14.538 6.006 5.161 1.00 86.88 93 VAL A N 1
ATOM 721 C CA . VAL A 1 93 ? -14.424 7.176 4.286 1.00 86.88 93 VAL A CA 1
ATOM 722 C C . VAL A 1 93 ? -14.824 6.756 2.876 1.00 86.88 93 VAL A C 1
ATOM 724 O O . VAL A 1 93 ? -14.237 5.795 2.375 1.00 86.88 93 VAL A O 1
ATOM 727 N N . PRO A 1 94 ? -15.803 7.415 2.233 1.00 86.38 94 PRO A N 1
ATOM 728 C CA . PRO A 1 94 ? -16.104 7.172 0.830 1.00 86.38 94 PRO A CA 1
ATOM 729 C C . PRO A 1 94 ? -14.840 7.311 -0.022 1.00 86.38 94 PRO A C 1
ATOM 731 O O . PRO A 1 94 ? -14.144 8.320 0.038 1.00 86.38 94 PRO A O 1
ATOM 734 N N . ALA A 1 95 ? -14.542 6.269 -0.787 1.00 79.69 95 ALA A N 1
ATOM 735 C CA . ALA A 1 95 ? -13.526 6.290 -1.821 1.00 79.69 95 ALA A CA 1
ATOM 736 C C . ALA A 1 95 ? -14.186 6.818 -3.097 1.00 79.69 95 ALA A C 1
ATOM 738 O O . ALA A 1 95 ? -14.858 6.067 -3.811 1.00 79.69 95 ALA A O 1
ATOM 739 N N . GLU A 1 96 ? -14.067 8.120 -3.342 1.00 72.06 96 GLU A N 1
ATOM 740 C CA . GLU A 1 96 ? -14.390 8.679 -4.653 1.00 72.06 96 GLU A CA 1
ATOM 741 C C . GLU A 1 96 ? -13.358 8.164 -5.656 1.00 72.06 96 GLU A C 1
ATOM 743 O O . GLU A 1 96 ? -12.161 8.172 -5.375 1.00 72.06 96 GLU A O 1
ATOM 748 N N . VAL A 1 97 ? -13.808 7.673 -6.813 1.00 62.28 97 VAL A N 1
ATOM 749 C CA . VAL A 1 97 ? -12.922 7.023 -7.797 1.00 62.28 97 VAL A CA 1
ATOM 750 C C . VAL A 1 97 ? -11.791 7.961 -8.246 1.00 62.28 97 VAL A C 1
ATOM 752 O O . VAL A 1 97 ? -10.681 7.505 -8.505 1.00 62.28 97 VAL A O 1
ATOM 755 N N . THR A 1 98 ? -12.047 9.269 -8.242 1.00 64.25 98 THR A N 1
ATOM 756 C CA . THR A 1 98 ? -11.067 10.329 -8.505 1.00 64.25 98 THR A CA 1
ATOM 757 C C . THR A 1 98 ? -9.982 10.405 -7.432 1.00 64.25 98 THR A C 1
ATOM 759 O O . THR A 1 98 ? -8.807 10.377 -7.773 1.00 64.25 98 THR A O 1
ATOM 762 N N . PHE A 1 99 ? -10.341 10.400 -6.144 1.00 67.81 99 PHE A N 1
ATOM 763 C CA . PHE A 1 99 ? -9.368 10.420 -5.044 1.00 67.81 99 PHE A CA 1
ATOM 764 C C . PHE A 1 99 ? -8.472 9.171 -5.034 1.00 67.81 99 PHE A C 1
ATOM 766 O O . PHE A 1 99 ? -7.285 9.246 -4.724 1.00 67.81 99 PHE A O 1
ATOM 773 N N . GLU A 1 100 ? -9.031 8.009 -5.383 1.00 67.56 100 GLU A N 1
ATOM 774 C CA . GLU A 1 100 ? -8.265 6.763 -5.513 1.00 67.56 100 GLU A CA 1
ATOM 775 C C . GLU A 1 100 ? -7.221 6.864 -6.626 1.00 67.56 100 GLU A C 1
ATOM 777 O O . GLU A 1 100 ? -6.052 6.543 -6.414 1.00 67.56 100 GLU A O 1
ATOM 782 N N . ALA A 1 101 ? -7.651 7.348 -7.792 1.00 77.50 101 ALA A N 1
ATOM 783 C CA . ALA A 1 101 ? -6.786 7.527 -8.943 1.00 77.50 101 ALA A CA 1
ATOM 784 C C . ALA A 1 101 ? -5.688 8.567 -8.662 1.00 77.50 101 ALA A C 1
ATOM 786 O O . ALA A 1 101 ? -4.526 8.313 -8.966 1.00 77.50 101 ALA A O 1
ATOM 787 N N . GLU A 1 102 ? -6.023 9.676 -7.996 1.00 83.56 102 GLU A N 1
ATOM 788 C CA . GLU A 1 102 ? -5.061 10.693 -7.552 1.00 83.56 102 GLU A CA 1
ATOM 789 C C . GLU A 1 102 ? -4.031 10.129 -6.563 1.00 83.56 102 GLU A C 1
ATOM 791 O O . GLU A 1 102 ? -2.835 10.384 -6.704 1.00 83.56 102 GLU A O 1
ATOM 796 N N . TYR A 1 103 ? -4.465 9.328 -5.584 1.00 83.06 103 TYR A N 1
ATOM 797 C CA . TYR A 1 103 ? -3.563 8.715 -4.606 1.00 83.06 103 TYR A CA 1
ATOM 798 C C . TYR A 1 103 ? -2.601 7.709 -5.254 1.00 83.06 103 TYR A C 1
ATOM 800 O O . TYR A 1 103 ? -1.396 7.712 -4.974 1.00 83.06 103 TYR A O 1
ATOM 808 N N . ASP A 1 104 ? -3.121 6.836 -6.120 1.00 88.25 104 ASP A N 1
ATOM 809 C CA . ASP A 1 104 ? -2.300 5.862 -6.840 1.00 88.25 104 ASP A CA 1
ATOM 810 C C . ASP A 1 104 ? -1.334 6.568 -7.800 1.00 88.25 104 ASP A C 1
ATOM 812 O O . ASP A 1 104 ? -0.161 6.187 -7.887 1.00 88.25 104 ASP A O 1
ATOM 816 N N . LEU A 1 105 ? -1.786 7.655 -8.434 1.00 91.12 105 LEU A N 1
ATOM 817 C CA . LEU A 1 105 ? -0.954 8.517 -9.261 1.00 91.12 105 LEU A CA 1
ATOM 818 C C . LEU A 1 105 ? 0.176 9.164 -8.453 1.00 91.12 105 LEU A C 1
ATOM 820 O O . LEU A 1 105 ? 1.330 9.072 -8.868 1.00 91.12 105 LEU A O 1
ATOM 824 N N . GLU A 1 106 ? -0.105 9.762 -7.291 1.00 93.25 106 GLU A N 1
ATOM 825 C CA . GLU A 1 106 ? 0.919 10.372 -6.427 1.00 93.25 106 GLU A CA 1
ATOM 826 C C . GLU A 1 106 ? 1.981 9.337 -6.019 1.00 93.25 106 GLU A C 1
ATOM 828 O O . GLU A 1 106 ? 3.193 9.587 -6.092 1.00 93.25 106 GLU A O 1
ATOM 833 N N . ARG A 1 107 ? 1.540 8.129 -5.648 1.00 93.62 107 ARG A N 1
ATOM 834 C CA . ARG A 1 107 ? 2.437 7.023 -5.295 1.00 93.62 107 ARG A CA 1
ATOM 835 C C . ARG A 1 107 ? 3.316 6.606 -6.475 1.00 93.62 107 ARG A C 1
ATOM 837 O O . ARG A 1 107 ? 4.516 6.390 -6.283 1.00 93.62 107 ARG A O 1
ATOM 844 N N . ALA A 1 108 ? 2.742 6.494 -7.670 1.00 95.38 108 ALA A N 1
ATOM 845 C CA . ALA A 1 108 ? 3.479 6.151 -8.880 1.00 95.38 108 ALA A CA 1
ATOM 846 C C . ALA A 1 108 ? 4.473 7.249 -9.276 1.00 95.38 108 ALA A C 1
ATOM 848 O O . ALA A 1 108 ? 5.641 6.951 -9.528 1.00 95.38 108 ALA A O 1
ATOM 849 N N . GLN A 1 109 ? 4.062 8.518 -9.236 1.00 96.38 109 GLN A N 1
ATOM 850 C CA . GLN A 1 109 ? 4.942 9.662 -9.487 1.00 96.38 109 GLN A CA 1
ATOM 851 C C . GLN A 1 109 ? 6.143 9.662 -8.542 1.00 96.38 109 GLN A C 1
ATOM 853 O O . GLN A 1 109 ? 7.282 9.828 -8.985 1.00 96.38 109 GLN A O 1
ATOM 858 N N . LYS A 1 110 ? 5.909 9.433 -7.245 1.00 96.56 110 LYS A N 1
ATOM 859 C CA . LYS A 1 110 ? 6.982 9.357 -6.252 1.00 96.56 110 LYS A CA 1
ATOM 860 C C . LYS A 1 110 ? 7.957 8.220 -6.558 1.00 96.56 110 LYS A C 1
ATOM 862 O O . LYS A 1 110 ? 9.159 8.469 -6.607 1.00 96.56 110 LYS A O 1
ATOM 867 N N . ALA A 1 111 ? 7.451 7.014 -6.817 1.00 96.44 111 ALA A N 1
ATOM 868 C CA . ALA A 1 111 ? 8.287 5.854 -7.127 1.00 96.44 111 ALA A CA 1
ATOM 869 C C . ALA A 1 111 ? 9.136 6.071 -8.392 1.00 96.44 111 ALA A C 1
ATOM 871 O O . ALA A 1 111 ? 10.328 5.774 -8.391 1.00 96.44 111 ALA A O 1
ATOM 872 N N . VAL A 1 112 ? 8.553 6.653 -9.447 1.00 97.50 112 VAL A N 1
ATOM 873 C CA . VAL A 1 112 ? 9.273 6.982 -10.688 1.00 97.50 112 VAL A CA 1
ATOM 874 C C . VAL A 1 112 ? 10.348 8.038 -10.444 1.00 97.50 112 VAL A C 1
ATOM 876 O O . VAL A 1 112 ? 11.483 7.866 -10.880 1.00 97.50 112 VAL A O 1
ATOM 879 N N . ASN A 1 113 ? 10.031 9.113 -9.719 1.00 96.62 113 ASN A N 1
ATOM 880 C CA . ASN A 1 113 ? 11.004 10.163 -9.409 1.00 96.62 113 ASN A CA 1
ATOM 881 C C . ASN A 1 113 ? 12.162 9.640 -8.546 1.00 96.62 113 ASN A C 1
ATOM 883 O O . ASN A 1 113 ? 13.299 10.083 -8.705 1.00 96.62 113 ASN A O 1
ATOM 887 N N . GLU A 1 114 ? 11.898 8.676 -7.662 1.00 97.06 114 GLU A N 1
ATOM 888 C CA . GLU A 1 114 ? 12.913 8.062 -6.808 1.00 97.06 114 GLU A CA 1
ATOM 889 C C . GLU A 1 114 ? 13.931 7.200 -7.572 1.00 97.06 114 GLU A C 1
ATOM 891 O O . GLU A 1 114 ? 15.006 6.959 -7.015 1.00 97.06 114 GLU A O 1
ATOM 896 N N . LEU A 1 115 ? 13.663 6.816 -8.829 1.00 97.44 115 LEU A N 1
ATOM 897 C CA . LEU A 1 115 ? 14.626 6.114 -9.691 1.00 97.44 115 LEU A CA 1
ATOM 898 C C . LEU A 1 115 ? 15.827 6.995 -10.077 1.00 97.44 115 LEU A C 1
ATOM 900 O O . LEU A 1 115 ? 16.935 6.493 -10.290 1.00 97.44 115 LEU A O 1
ATOM 904 N N . PHE A 1 116 ? 15.613 8.309 -10.178 1.00 97.75 116 PHE A N 1
ATOM 905 C CA . PHE A 1 116 ? 16.576 9.247 -10.750 1.00 97.75 116 PHE A CA 1
ATOM 906 C C . PHE A 1 116 ? 17.409 9.963 -9.687 1.00 97.75 116 PHE A C 1
ATOM 908 O O . PHE A 1 116 ? 16.983 10.168 -8.549 1.00 97.75 116 PHE A O 1
ATOM 915 N N . THR A 1 117 ? 18.612 10.393 -10.068 1.00 96.06 117 THR A N 1
ATOM 916 C CA . THR A 1 117 ? 19.499 11.181 -9.195 1.00 96.06 117 THR A CA 1
ATOM 917 C C . THR A 1 117 ? 19.013 12.612 -8.989 1.00 96.06 117 THR A C 1
ATOM 919 O O . THR A 1 117 ? 19.321 13.220 -7.965 1.00 96.06 117 THR A O 1
ATOM 922 N N . SER A 1 118 ? 18.268 13.166 -9.951 1.00 92.88 118 SER A N 1
ATOM 923 C CA . SER A 1 118 ? 17.729 14.524 -9.881 1.00 92.88 118 SER A CA 1
ATOM 924 C C . SER A 1 118 ? 16.489 14.701 -10.766 1.00 92.88 118 SER A C 1
ATOM 926 O O . SER A 1 118 ? 16.130 13.820 -11.547 1.00 92.88 118 SER A O 1
ATOM 928 N N . SER A 1 119 ? 15.854 15.871 -10.675 1.00 90.19 119 SER A N 1
ATOM 929 C CA . SER A 1 119 ? 14.637 16.218 -11.419 1.00 90.19 119 SER A CA 1
ATOM 930 C C . SER A 1 119 ? 14.818 16.323 -12.936 1.00 90.19 119 SER A C 1
ATOM 932 O O . SER A 1 119 ? 13.825 16.270 -13.653 1.00 90.19 119 SER A O 1
ATOM 934 N N . ASN A 1 120 ? 16.051 16.447 -13.440 1.00 90.94 120 ASN A N 1
ATOM 935 C CA . ASN A 1 120 ? 16.316 16.433 -14.882 1.00 90.94 120 ASN A CA 1
ATOM 936 C C . ASN A 1 120 ? 16.281 15.021 -15.492 1.00 90.94 120 ASN A C 1
ATOM 938 O O . ASN A 1 120 ? 16.325 14.898 -16.711 1.00 90.94 120 ASN A O 1
ATOM 942 N N . GLN A 1 121 ? 16.207 13.980 -14.651 1.00 92.75 121 GLN A N 1
ATOM 943 C CA . GLN A 1 121 ? 16.029 12.579 -15.041 1.00 92.75 121 GLN A CA 1
ATOM 944 C C . GLN A 1 121 ? 17.124 12.024 -15.973 1.00 92.75 121 GLN A C 1
ATOM 946 O O . GLN A 1 121 ? 16.910 11.023 -16.640 1.00 92.75 121 GLN A O 1
ATOM 951 N N . ILE A 1 122 ? 18.320 12.628 -15.976 1.00 92.94 122 ILE A N 1
ATOM 952 C CA . ILE A 1 122 ? 19.431 12.242 -16.871 1.00 92.94 122 ILE A CA 1
ATOM 953 C C . ILE A 1 122 ? 20.149 10.964 -16.403 1.00 92.94 122 ILE A C 1
ATOM 955 O O . ILE A 1 122 ? 20.768 10.271 -17.203 1.00 92.94 122 ILE A O 1
ATOM 959 N N . GLY A 1 123 ? 20.101 10.646 -15.107 1.00 93.50 123 GLY A N 1
ATOM 960 C CA . GLY A 1 123 ? 20.828 9.511 -14.537 1.00 93.50 123 GLY A CA 1
ATOM 961 C C . GLY A 1 123 ? 20.034 8.767 -13.472 1.00 93.50 123 GLY A C 1
ATOM 962 O O . GLY A 1 123 ? 19.248 9.365 -12.734 1.00 93.50 123 GLY A O 1
ATOM 963 N N . LEU A 1 124 ? 20.277 7.460 -13.378 1.00 96.44 124 LEU A N 1
ATOM 964 C CA . LEU A 1 124 ? 19.727 6.595 -12.335 1.00 96.44 124 LEU A CA 1
ATOM 965 C C . LEU A 1 124 ? 20.559 6.666 -11.059 1.00 96.44 124 LEU A C 1
ATOM 967 O O . LEU A 1 124 ? 21.785 6.800 -11.111 1.00 96.44 124 LEU A O 1
ATOM 971 N N . LYS A 1 125 ? 19.905 6.505 -9.907 1.00 96.62 125 LYS A N 1
ATOM 972 C CA . LYS A 1 125 ? 20.633 6.235 -8.663 1.00 96.62 125 LYS A CA 1
ATOM 973 C C . LYS A 1 125 ? 21.383 4.903 -8.769 1.00 96.62 125 LYS A C 1
ATOM 975 O O . LYS A 1 125 ? 20.949 3.968 -9.446 1.00 96.62 125 LYS A O 1
ATOM 980 N N . THR A 1 126 ? 22.535 4.818 -8.111 1.00 92.12 126 THR A N 1
ATOM 981 C CA . THR A 1 126 ? 23.449 3.671 -8.232 1.00 92.12 126 THR A CA 1
ATOM 982 C C . THR A 1 126 ? 22.917 2.397 -7.578 1.00 92.12 126 THR A C 1
ATOM 984 O O . THR A 1 126 ? 23.300 1.307 -7.989 1.00 92.12 126 THR A O 1
ATOM 987 N N . ASP A 1 127 ? 22.037 2.523 -6.587 1.00 94.06 127 ASP A N 1
ATOM 988 C CA . ASP A 1 127 ? 21.403 1.431 -5.840 1.00 94.06 127 ASP A CA 1
ATOM 989 C C . ASP A 1 127 ? 20.092 0.925 -6.469 1.00 94.06 127 ASP A C 1
ATOM 991 O O . ASP A 1 127 ? 19.604 -0.148 -6.111 1.00 94.06 127 ASP A O 1
ATOM 995 N N . VAL A 1 128 ? 19.530 1.656 -7.436 1.00 95.75 128 VAL A 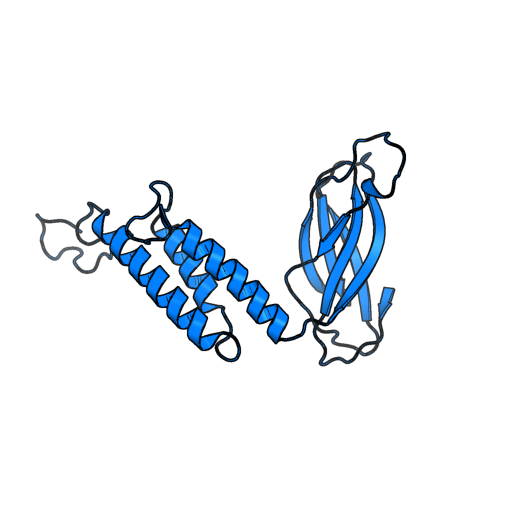N 1
ATOM 996 C CA . VAL A 1 128 ? 18.358 1.218 -8.206 1.00 95.75 128 VAL A CA 1
ATOM 997 C C . VAL A 1 128 ? 18.780 0.093 -9.141 1.00 95.75 128 VAL A C 1
ATOM 999 O O . VAL A 1 128 ? 19.652 0.290 -9.984 1.00 95.75 128 VAL A O 1
ATOM 1002 N N . THR A 1 129 ? 18.157 -1.079 -9.025 1.00 95.56 129 THR A N 1
ATOM 1003 C CA . THR A 1 129 ? 18.416 -2.240 -9.891 1.00 95.56 129 THR A CA 1
ATOM 1004 C C . THR A 1 129 ? 17.477 -2.266 -11.093 1.00 95.56 129 THR A C 1
ATOM 1006 O O . THR A 1 129 ? 16.420 -1.641 -11.080 1.00 95.56 129 THR A O 1
ATOM 1009 N N . ASP A 1 130 ? 17.836 -3.031 -12.123 1.00 94.31 130 ASP A N 1
ATOM 1010 C CA . ASP A 1 130 ? 16.969 -3.243 -13.286 1.00 94.31 130 ASP A CA 1
ATOM 1011 C C . ASP A 1 130 ? 15.590 -3.809 -12.891 1.00 94.31 130 ASP A C 1
ATOM 1013 O O . ASP A 1 130 ? 14.549 -3.290 -13.284 1.00 94.31 130 ASP A O 1
ATOM 1017 N N . TYR A 1 131 ? 15.590 -4.784 -11.979 1.00 95.12 131 TYR A N 1
ATOM 1018 C CA . TYR A 1 131 ? 14.374 -5.350 -11.400 1.00 95.12 131 TYR A CA 1
ATOM 1019 C C . TYR A 1 131 ? 13.523 -4.314 -10.646 1.00 95.12 131 TYR A C 1
ATOM 1021 O O . TYR A 1 131 ? 12.297 -4.359 -10.709 1.00 95.12 131 TYR A O 1
ATOM 1029 N N . HIS A 1 132 ? 14.145 -3.368 -9.930 1.00 96.94 132 HIS A N 1
ATOM 1030 C CA . HIS A 1 132 ? 13.406 -2.295 -9.259 1.00 96.94 132 HIS A CA 1
ATOM 1031 C C . HIS A 1 132 ? 12.629 -1.454 -10.281 1.00 96.94 132 HIS A C 1
ATOM 1033 O O . HIS A 1 132 ? 11.465 -1.131 -10.050 1.00 96.94 132 HIS A O 1
ATOM 1039 N N . ILE A 1 133 ? 13.244 -1.135 -11.424 1.00 97.06 133 ILE A N 1
ATOM 1040 C CA . ILE A 1 133 ? 12.596 -0.369 -12.497 1.00 97.06 133 ILE A CA 1
ATOM 1041 C C . ILE A 1 133 ? 11.373 -1.127 -13.028 1.00 97.06 133 ILE A C 1
ATOM 1043 O O . ILE A 1 133 ? 10.321 -0.516 -13.209 1.00 97.06 133 ILE A O 1
ATOM 1047 N N . ASP A 1 134 ? 11.458 -2.452 -13.177 1.00 96.19 134 ASP A N 1
ATOM 1048 C CA . ASP A 1 134 ? 10.316 -3.278 -13.595 1.00 96.19 134 ASP A CA 1
ATOM 1049 C C . ASP A 1 134 ? 9.180 -3.271 -12.556 1.00 96.19 134 ASP A C 1
ATOM 1051 O O . ASP A 1 134 ? 8.006 -3.169 -12.914 1.00 96.19 134 ASP A O 1
ATOM 1055 N N . GLN A 1 135 ? 9.503 -3.300 -11.257 1.00 96.50 135 GLN A N 1
ATOM 1056 C CA . GLN A 1 135 ? 8.494 -3.162 -10.195 1.00 96.50 135 GLN A CA 1
ATOM 1057 C C . GLN A 1 135 ? 7.779 -1.806 -10.254 1.00 96.50 135 GLN A C 1
ATOM 1059 O O . GLN A 1 135 ? 6.561 -1.738 -10.078 1.00 96.50 135 GLN A O 1
ATOM 1064 N N . VAL A 1 136 ? 8.517 -0.728 -10.533 1.00 96.94 136 VAL A N 1
ATOM 1065 C CA . VAL A 1 136 ? 7.930 0.607 -10.716 1.00 96.94 136 VAL A CA 1
ATOM 1066 C C . VAL A 1 136 ? 7.117 0.681 -12.013 1.00 96.94 136 VAL A C 1
ATOM 1068 O O . VAL A 1 136 ? 6.061 1.309 -12.023 1.00 96.94 136 VAL A O 1
ATOM 1071 N N . SER A 1 137 ? 7.530 -0.012 -13.078 1.00 96.44 137 SER A N 1
ATOM 1072 C CA . SER A 1 137 ? 6.741 -0.135 -14.312 1.00 96.44 137 SER A CA 1
ATOM 1073 C C . SER A 1 137 ? 5.374 -0.762 -14.052 1.00 96.44 137 SER A C 1
ATOM 1075 O O . SER A 1 137 ? 4.359 -0.203 -14.463 1.00 96.44 137 SER A O 1
ATOM 1077 N N . ASN A 1 138 ? 5.333 -1.869 -13.304 1.00 94.19 138 ASN A N 1
ATOM 1078 C CA . ASN A 1 138 ? 4.078 -2.531 -12.937 1.00 94.19 138 ASN A CA 1
ATOM 1079 C C . ASN A 1 138 ? 3.168 -1.608 -12.109 1.00 94.19 138 ASN A C 1
ATOM 1081 O O . ASN A 1 138 ? 1.951 -1.621 -12.272 1.00 94.19 138 ASN A O 1
ATOM 1085 N N . LEU A 1 139 ? 3.747 -0.775 -11.235 1.00 93.81 139 LEU A N 1
ATOM 1086 C CA . LEU A 1 139 ? 2.994 0.216 -10.461 1.00 93.81 139 LEU A CA 1
ATOM 1087 C C . LEU A 1 139 ? 2.316 1.254 -11.375 1.00 93.81 139 LEU A C 1
ATOM 1089 O O . LEU A 1 139 ? 1.155 1.585 -11.154 1.00 93.81 139 LEU A O 1
ATOM 1093 N N . VAL A 1 140 ? 3.024 1.745 -12.400 1.00 95.00 140 VAL A N 1
ATOM 1094 C CA . VAL A 1 140 ? 2.479 2.694 -13.389 1.00 95.00 140 VAL A CA 1
ATOM 1095 C C . VAL A 1 140 ? 1.421 2.032 -14.276 1.00 95.00 140 VAL A C 1
ATOM 1097 O O . VAL A 1 140 ? 0.413 2.655 -14.606 1.00 95.00 140 VAL A O 1
ATOM 1100 N N . GLU A 1 141 ? 1.607 0.767 -14.651 1.00 93.31 141 GLU A N 1
ATOM 1101 C CA . GLU A 1 141 ? 0.642 0.020 -15.467 1.00 93.31 141 GLU A CA 1
ATOM 1102 C C . GLU A 1 141 ? -0.713 -0.153 -14.762 1.00 93.31 141 GLU A C 1
ATOM 1104 O O . GLU A 1 141 ? -1.757 -0.072 -15.413 1.00 93.31 141 GLU A O 1
ATOM 1109 N N . CYS A 1 142 ? -0.702 -0.286 -13.433 1.00 90.69 142 CYS A N 1
ATOM 1110 C CA . CYS A 1 142 ? -1.901 -0.377 -12.596 1.00 90.69 142 CYS A CA 1
ATOM 1111 C C . CYS A 1 142 ? -2.693 0.939 -12.457 1.00 90.69 142 CYS A C 1
ATOM 1113 O O . CYS A 1 142 ? -3.773 0.918 -11.865 1.00 90.69 142 CYS A O 1
ATOM 1115 N N . LEU A 1 143 ? -2.196 2.074 -12.967 1.00 90.38 143 LEU A N 1
ATOM 1116 C CA . LEU A 1 143 ? -2.932 3.343 -12.933 1.00 90.38 143 LEU A CA 1
ATOM 1117 C C . LEU A 1 143 ? -4.177 3.298 -13.827 1.00 90.38 143 LEU A C 1
ATOM 1119 O O . LEU A 1 143 ? -4.193 2.634 -14.867 1.00 90.38 143 LEU A O 1
ATOM 1123 N N . SER A 1 144 ? -5.208 4.049 -13.437 1.00 84.69 144 SER A N 1
ATOM 1124 C CA . SER A 1 144 ? -6.475 4.099 -14.168 1.00 84.69 144 SER A CA 1
ATOM 1125 C C . SER A 1 144 ? -6.338 4.782 -15.529 1.00 84.69 144 SER A C 1
ATOM 1127 O O . SER A 1 144 ? -5.913 5.934 -15.614 1.00 84.69 144 SER A O 1
ATOM 1129 N N . ASP A 1 145 ? -6.790 4.096 -16.579 1.00 83.31 145 ASP A N 1
ATOM 1130 C CA . ASP A 1 145 ? -6.886 4.650 -17.935 1.00 83.31 145 ASP A CA 1
ATOM 1131 C C . ASP A 1 145 ? -8.042 5.653 -18.091 1.00 83.31 145 ASP A C 1
ATOM 1133 O O . ASP A 1 145 ? -8.079 6.400 -19.062 1.00 83.31 145 ASP A O 1
ATOM 1137 N N . GLU A 1 146 ? -8.996 5.677 -17.156 1.00 78.56 146 GLU A N 1
ATOM 1138 C CA . GLU A 1 146 ? -10.147 6.588 -17.199 1.00 78.56 146 GLU A CA 1
ATOM 1139 C C . GLU A 1 146 ? -9.843 7.929 -16.519 1.00 78.56 146 GLU A C 1
ATOM 1141 O O . GLU A 1 146 ? -10.277 8.975 -16.994 1.00 78.56 146 GLU A O 1
ATOM 1146 N N . PHE A 1 147 ? -9.076 7.903 -15.423 1.00 77.56 147 PHE A N 1
ATOM 1147 C CA . PHE A 1 147 ? -8.871 9.075 -14.561 1.00 77.56 147 PHE A CA 1
ATOM 1148 C C . PHE A 1 147 ? -7.455 9.659 -14.610 1.00 77.56 147 PHE A C 1
ATOM 1150 O O . PHE A 1 147 ? -7.277 10.799 -14.197 1.00 77.56 147 PHE A O 1
ATOM 1157 N N . CYS A 1 148 ? -6.457 8.911 -15.093 1.00 84.56 148 CYS A N 1
ATOM 1158 C CA . CYS A 1 148 ? -5.051 9.340 -15.103 1.00 84.56 148 CYS A CA 1
ATOM 1159 C C . CYS A 1 148 ? -4.357 9.025 -16.434 1.00 84.56 148 CYS A C 1
ATOM 1161 O O . CYS A 1 148 ? -3.174 8.690 -16.448 1.00 84.56 148 CYS A O 1
ATOM 1163 N N . LEU A 1 149 ? -5.087 9.033 -17.554 1.00 85.69 149 LEU A N 1
ATOM 1164 C CA . LEU A 1 149 ? -4.558 8.569 -18.841 1.00 85.69 149 LEU A CA 1
ATOM 1165 C C . LEU A 1 149 ? -3.298 9.336 -19.271 1.00 85.69 149 LEU A C 1
ATOM 1167 O O . LEU A 1 149 ? -2.312 8.729 -19.701 1.00 85.69 149 LEU A O 1
ATOM 1171 N N . ASP A 1 150 ? -3.332 10.661 -19.144 1.00 89.25 150 ASP A N 1
ATOM 1172 C CA . ASP A 1 150 ? -2.244 11.533 -19.581 1.00 89.25 150 ASP A CA 1
ATOM 1173 C C . ASP A 1 150 ? -1.017 11.376 -18.675 1.00 89.25 150 ASP A C 1
ATOM 1175 O O . ASP A 1 150 ? 0.099 11.170 -19.163 1.00 89.25 150 ASP A O 1
ATOM 1179 N N . GLU A 1 151 ? -1.214 11.363 -17.357 1.00 93.31 151 GLU A N 1
ATOM 1180 C CA . GLU A 1 151 ? -0.127 11.210 -16.394 1.00 93.31 151 GLU A CA 1
ATOM 1181 C C . GLU A 1 151 ? 0.447 9.791 -16.398 1.00 93.31 151 GLU A C 1
ATOM 1183 O O . GLU A 1 151 ? 1.663 9.618 -16.301 1.00 93.31 151 GLU A O 1
ATOM 1188 N N . LYS A 1 152 ? -0.389 8.761 -16.581 1.00 93.50 152 LYS A N 1
ATOM 1189 C CA . LYS A 1 152 ? 0.059 7.373 -16.774 1.00 93.50 152 LYS A CA 1
ATOM 1190 C C . LYS A 1 152 ? 0.969 7.273 -17.989 1.00 93.50 152 LYS A C 1
ATOM 1192 O O . LYS A 1 152 ? 2.020 6.632 -17.921 1.00 93.50 152 LYS A O 1
ATOM 1197 N N . LYS A 1 153 ? 0.598 7.922 -19.094 1.00 93.56 153 LYS A N 1
ATOM 1198 C CA . LYS A 1 153 ? 1.419 7.955 -20.307 1.00 93.56 153 LYS A CA 1
ATOM 1199 C C . LYS A 1 153 ? 2.746 8.668 -20.058 1.00 93.56 153 LYS A C 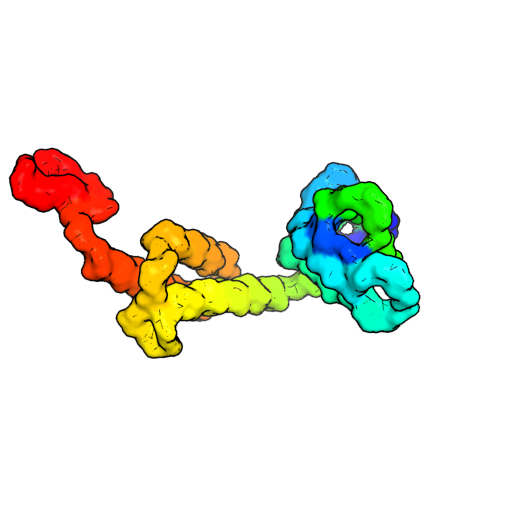1
ATOM 1201 O O . LYS A 1 153 ? 3.788 8.141 -20.444 1.00 93.56 153 LYS A O 1
ATOM 1206 N N . GLU A 1 154 ? 2.729 9.810 -19.374 1.00 95.88 154 GLU A N 1
ATOM 1207 C CA . GLU A 1 154 ? 3.948 10.536 -19.000 1.00 95.88 154 GLU A CA 1
ATOM 1208 C C . GLU A 1 154 ? 4.876 9.682 -18.118 1.00 95.88 154 GLU A C 1
ATOM 1210 O O . GLU A 1 154 ? 6.071 9.553 -18.399 1.00 95.88 154 GLU A O 1
ATOM 1215 N N . LEU A 1 155 ? 4.330 9.049 -17.076 1.00 97.44 155 LEU A N 1
ATOM 1216 C CA . LEU A 1 155 ? 5.086 8.170 -16.186 1.00 97.44 155 LEU A CA 1
ATOM 1217 C C . LEU A 1 155 ? 5.619 6.935 -16.909 1.00 97.44 155 LEU A C 1
ATOM 1219 O O . LEU A 1 155 ? 6.758 6.539 -16.666 1.00 97.44 155 LEU A O 1
ATOM 1223 N N . SER A 1 156 ? 4.848 6.358 -17.831 1.00 96.75 156 SER A N 1
ATOM 1224 C CA . SER A 1 156 ? 5.295 5.227 -18.648 1.00 96.75 156 SER A CA 1
ATOM 1225 C C . SER A 1 156 ? 6.510 5.602 -19.498 1.00 96.75 156 SER A C 1
ATOM 1227 O O . SER A 1 156 ? 7.478 4.843 -19.553 1.00 96.75 156 SER A O 1
ATOM 1229 N N . GLU A 1 157 ? 6.521 6.793 -20.104 1.00 97.50 157 GLU A N 1
ATOM 1230 C CA . GLU A 1 157 ? 7.685 7.267 -20.862 1.00 97.50 157 GLU A CA 1
ATOM 1231 C C . GLU A 1 157 ? 8.910 7.493 -19.966 1.00 97.50 157 GLU A C 1
ATOM 1233 O O . GLU A 1 157 ? 10.023 7.110 -20.338 1.00 97.50 157 GLU A O 1
ATOM 1238 N N . LYS A 1 158 ? 8.716 8.015 -18.749 1.00 97.50 158 LYS A N 1
ATOM 1239 C CA . LYS A 1 158 ? 9.797 8.160 -17.760 1.00 97.50 158 LYS A CA 1
ATOM 1240 C C . LYS A 1 158 ? 10.374 6.810 -17.331 1.00 97.50 158 LYS A C 1
ATOM 1242 O O . LYS A 1 158 ? 11.593 6.661 -17.273 1.00 97.50 158 LYS A O 1
ATOM 1247 N N . VAL A 1 159 ? 9.536 5.802 -17.090 1.00 97.19 159 VAL A N 1
ATOM 1248 C CA . VAL A 1 159 ? 10.005 4.449 -16.738 1.00 97.19 159 VAL A CA 1
ATOM 1249 C C . VAL A 1 159 ? 10.730 3.785 -17.911 1.00 97.19 159 VAL A C 1
ATOM 1251 O O . VAL A 1 159 ? 11.793 3.195 -17.717 1.00 97.19 159 VAL A O 1
ATOM 1254 N N . LYS A 1 160 ? 10.237 3.936 -19.147 1.00 97.38 160 LYS A N 1
ATOM 1255 C CA . LYS A 1 160 ? 10.957 3.467 -20.346 1.00 97.38 160 LYS A CA 1
ATOM 1256 C C . LYS A 1 160 ? 12.313 4.152 -20.491 1.00 97.38 160 LYS A C 1
ATOM 1258 O O . LYS A 1 160 ? 13.284 3.501 -20.875 1.00 97.38 160 LYS A O 1
ATOM 1263 N N . HIS A 1 161 ? 12.396 5.447 -20.188 1.00 97.44 161 HIS A N 1
ATOM 1264 C CA . HIS A 1 161 ? 13.666 6.165 -20.176 1.00 97.44 161 HIS A CA 1
ATOM 1265 C C . HIS A 1 161 ? 14.620 5.610 -19.110 1.00 97.44 161 HIS A C 1
ATOM 1267 O O . HIS A 1 161 ? 15.766 5.304 -19.434 1.00 97.44 161 HIS A O 1
ATOM 1273 N N . ALA A 1 162 ? 14.134 5.380 -17.886 1.00 96.94 162 ALA A N 1
ATOM 1274 C CA . ALA A 1 162 ? 14.903 4.725 -16.828 1.00 96.94 162 ALA A CA 1
ATOM 1275 C C . ALA A 1 162 ? 15.422 3.344 -17.263 1.00 96.94 162 ALA A C 1
ATOM 1277 O O . ALA A 1 162 ? 16.591 3.034 -17.039 1.00 96.94 162 ALA A O 1
ATOM 1278 N N . LYS A 1 163 ? 14.601 2.535 -17.946 1.00 96.69 163 LYS A N 1
ATOM 1279 C CA . LYS A 1 163 ? 15.022 1.225 -18.467 1.00 96.69 163 LYS A CA 1
ATOM 1280 C C . LYS A 1 163 ? 16.178 1.347 -19.467 1.00 96.69 163 LYS A C 1
ATOM 1282 O O . LYS A 1 163 ? 17.165 0.637 -19.327 1.00 96.69 163 LYS A O 1
ATOM 1287 N N . ARG A 1 164 ? 16.125 2.314 -20.394 1.00 95.81 164 ARG A N 1
ATOM 1288 C CA . ARG A 1 164 ? 17.235 2.580 -21.334 1.00 95.81 164 ARG A CA 1
ATOM 1289 C C . ARG A 1 164 ? 18.527 2.966 -20.612 1.00 95.81 164 ARG A C 1
ATOM 1291 O O . ARG A 1 164 ? 19.578 2.439 -20.944 1.00 95.81 164 ARG A O 1
ATOM 1298 N N . LEU A 1 165 ? 18.448 3.824 -19.593 1.00 96.12 165 LEU A N 1
ATOM 1299 C CA . LEU A 1 165 ? 19.615 4.180 -18.775 1.00 96.12 165 LEU A CA 1
ATOM 1300 C C . LEU A 1 165 ? 20.175 2.970 -18.005 1.00 96.12 165 LEU A C 1
ATOM 1302 O O . LEU A 1 165 ? 21.383 2.878 -17.789 1.00 96.12 165 LEU A O 1
ATOM 1306 N N . SER A 1 166 ? 19.308 2.042 -17.584 1.00 96.00 166 SER A N 1
ATOM 1307 C CA . SER A 1 166 ? 19.709 0.779 -16.952 1.00 96.00 166 SER A CA 1
ATOM 1308 C C . SER A 1 166 ? 20.465 -0.122 -17.930 1.00 96.00 166 SER A C 1
ATOM 1310 O O . SER A 1 166 ? 21.510 -0.662 -17.565 1.00 96.00 166 SER A O 1
ATOM 1312 N N . ASP A 1 167 ? 19.986 -0.217 -19.171 1.00 93.25 167 ASP A N 1
ATOM 1313 C CA . ASP A 1 167 ? 20.643 -0.961 -20.247 1.00 93.25 167 ASP A CA 1
ATOM 1314 C C . ASP A 1 167 ? 21.991 -0.329 -20.635 1.00 93.25 167 ASP A C 1
ATOM 1316 O O . ASP A 1 167 ? 22.974 -1.042 -20.808 1.00 93.25 167 ASP A O 1
ATOM 1320 N N . GLU A 1 168 ? 22.081 1.004 -20.707 1.00 92.56 168 GLU A N 1
ATOM 1321 C CA . GLU A 1 168 ? 23.318 1.725 -21.055 1.00 92.56 168 GLU A CA 1
ATOM 1322 C C . GLU A 1 168 ? 24.439 1.539 -20.024 1.00 92.56 168 GLU A C 1
ATOM 1324 O O . GLU A 1 168 ? 25.612 1.451 -20.391 1.00 92.56 168 GLU A O 1
ATOM 1329 N N . ARG A 1 169 ? 24.100 1.460 -18.729 1.00 93.12 169 ARG A N 1
ATOM 1330 C CA . ARG A 1 169 ? 25.087 1.155 -17.675 1.00 93.12 169 ARG A CA 1
ATOM 1331 C C . ARG A 1 169 ? 25.369 -0.344 -17.534 1.00 93.12 169 ARG A C 1
ATOM 1333 O O . ARG A 1 169 ? 26.269 -0.712 -16.776 1.00 93.12 169 ARG A O 1
ATOM 1340 N N . ASN A 1 170 ? 24.593 -1.207 -18.191 1.00 90.19 170 ASN A N 1
ATOM 1341 C CA . ASN A 1 170 ? 24.797 -2.646 -18.139 1.00 90.19 170 ASN A CA 1
ATOM 1342 C C . ASN A 1 170 ? 25.965 -3.032 -19.053 1.00 90.19 170 ASN A C 1
ATOM 1344 O O . ASN A 1 170 ? 25.919 -2.868 -20.267 1.00 90.19 170 ASN A O 1
ATOM 1348 N N . LEU A 1 171 ? 27.033 -3.560 -18.457 1.00 90.94 171 LEU A N 1
ATOM 1349 C CA . LEU A 1 171 ? 28.241 -3.948 -19.187 1.00 90.94 171 LEU A CA 1
ATOM 1350 C C . LEU A 1 171 ? 28.125 -5.333 -19.848 1.00 90.94 171 LEU A C 1
ATOM 1352 O O . LEU A 1 171 ? 29.030 -5.736 -20.582 1.00 90.94 171 LEU A O 1
ATOM 1356 N N . LEU A 1 172 ? 27.042 -6.073 -19.580 1.00 87.75 172 LEU A N 1
ATOM 1357 C CA . LEU A 1 172 ? 26.789 -7.376 -20.187 1.00 87.75 172 LEU A CA 1
ATOM 1358 C C . LEU A 1 172 ? 26.401 -7.220 -21.661 1.00 87.75 172 LEU A C 1
ATOM 1360 O O . LEU A 1 172 ? 25.577 -6.385 -22.027 1.00 87.75 172 LEU A O 1
ATOM 1364 N N . GLN A 1 173 ? 26.985 -8.065 -22.506 1.00 80.94 173 GLN A N 1
ATOM 1365 C CA . GLN A 1 173 ? 26.505 -8.255 -23.872 1.00 80.94 173 GLN A CA 1
ATOM 1366 C C . GLN A 1 173 ? 25.232 -9.106 -23.826 1.00 80.94 173 GLN A C 1
ATOM 1368 O O . GLN A 1 173 ? 25.183 -10.041 -23.041 1.00 80.94 173 GLN A O 1
ATOM 1373 N N . ASP A 1 174 ? 24.232 -8.753 -24.639 1.00 80.75 174 ASP A N 1
ATOM 1374 C CA . ASP A 1 174 ? 22.930 -9.435 -24.747 1.00 80.75 174 ASP A CA 1
ATOM 1375 C C . ASP A 1 174 ? 22.195 -9.714 -23.413 1.00 80.75 174 ASP A C 1
ATOM 1377 O O . ASP A 1 174 ? 21.826 -10.842 -23.095 1.00 80.75 174 ASP A O 1
ATOM 1381 N N . PRO A 1 175 ? 21.850 -8.665 -22.643 1.00 81.06 175 PRO A N 1
ATOM 1382 C CA . PRO A 1 175 ? 21.178 -8.824 -21.349 1.00 81.06 175 PRO A CA 1
ATOM 1383 C C . PRO A 1 175 ? 19.788 -9.479 -21.431 1.00 81.06 175 PRO A C 1
ATOM 1385 O O . PRO A 1 175 ? 19.227 -9.870 -20.411 1.00 81.06 175 PRO A O 1
ATOM 1388 N N . ASN A 1 176 ? 19.225 -9.590 -22.638 1.00 83.44 176 ASN A N 1
ATOM 1389 C CA . ASN A 1 176 ? 17.925 -10.199 -22.898 1.00 83.44 176 ASN A CA 1
ATOM 1390 C C . ASN A 1 176 ? 18.034 -11.602 -23.511 1.00 83.44 176 ASN A C 1
ATOM 1392 O O . ASN A 1 176 ? 17.009 -12.145 -23.933 1.00 83.44 176 ASN A O 1
ATOM 1396 N N . PHE A 1 177 ? 19.242 -12.171 -23.586 1.00 84.62 177 PHE A N 1
ATOM 1397 C CA . PHE A 1 177 ? 19.480 -13.546 -24.019 1.00 84.62 177 PHE A CA 1
ATOM 1398 C C . PHE A 1 177 ? 18.878 -13.882 -25.399 1.00 84.62 177 PHE A C 1
ATOM 1400 O O . PHE A 1 177 ? 18.372 -14.985 -25.639 1.00 84.62 177 PHE A O 1
ATOM 1407 N N . ARG A 1 178 ? 18.869 -12.921 -26.329 1.00 82.50 178 ARG A N 1
ATOM 1408 C CA . ARG A 1 178 ? 18.262 -13.074 -27.670 1.00 82.50 178 ARG A CA 1
ATOM 1409 C C . ARG A 1 178 ? 19.183 -13.771 -28.677 1.00 82.50 178 ARG A C 1
ATOM 1411 O O . ARG A 1 178 ? 18.742 -14.164 -29.763 1.00 82.50 178 ARG A O 1
ATOM 1418 N N . GLY A 1 179 ? 20.456 -13.881 -28.342 1.00 74.50 179 GLY A N 1
ATOM 1419 C CA . GLY A 1 179 ? 21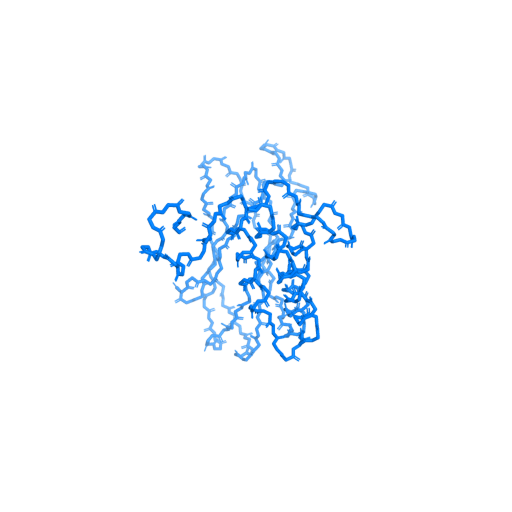.581 -14.314 -29.154 1.00 74.50 179 GLY A CA 1
ATOM 1420 C C . GLY A 1 179 ? 22.344 -15.484 -28.549 1.00 74.50 179 GLY A C 1
ATOM 1421 O O . GLY A 1 179 ? 23.422 -15.802 -29.052 1.00 74.50 179 GLY A O 1
ATOM 1422 N N . ILE A 1 180 ? 21.759 -16.164 -27.556 1.00 75.56 180 ILE A N 1
ATOM 1423 C CA . ILE A 1 180 ? 22.281 -17.401 -26.980 1.00 75.56 180 ILE A CA 1
ATOM 1424 C C . ILE A 1 180 ? 22.787 -18.329 -28.101 1.00 75.56 180 ILE A C 1
ATOM 1426 O O . ILE A 1 180 ? 22.039 -18.673 -29.019 1.00 75.56 180 ILE A O 1
ATOM 1430 N N . ASN A 1 181 ? 24.058 -18.737 -28.022 1.00 70.38 181 ASN A N 1
ATOM 1431 C CA . ASN A 1 181 ? 24.765 -19.635 -28.949 1.00 70.38 181 ASN A CA 1
ATOM 1432 C C . ASN A 1 181 ? 25.032 -19.084 -30.364 1.00 70.38 181 ASN A C 1
ATOM 1434 O O . ASN A 1 181 ? 25.509 -19.834 -31.217 1.00 70.38 181 ASN A O 1
ATOM 1438 N N . ARG A 1 182 ? 24.742 -17.812 -30.670 1.00 67.44 182 ARG A N 1
ATOM 1439 C CA . ARG A 1 182 ? 24.901 -17.298 -32.047 1.00 67.44 182 ARG A CA 1
ATOM 1440 C C . ARG A 1 182 ? 26.344 -16.967 -32.425 1.00 67.44 182 ARG A C 1
ATOM 1442 O O . ARG A 1 182 ? 26.690 -17.075 -33.598 1.00 67.44 182 ARG A O 1
ATOM 1449 N N . GLN A 1 183 ? 27.181 -16.580 -31.464 1.00 63.41 183 GLN A N 1
ATOM 1450 C CA . GLN A 1 183 ? 28.620 -16.383 -31.655 1.00 63.41 183 GLN A CA 1
ATOM 1451 C C . GLN A 1 183 ? 29.360 -16.913 -30.426 1.00 63.41 183 GLN A C 1
ATOM 1453 O O . GLN A 1 183 ? 29.248 -16.332 -29.353 1.00 63.41 183 GLN A O 1
ATOM 1458 N N . LEU A 1 184 ? 30.132 -17.992 -30.595 1.00 59.00 184 LEU A N 1
ATOM 1459 C CA . LEU A 1 184 ? 30.887 -18.659 -29.520 1.00 59.00 184 LEU A CA 1
ATOM 1460 C C . LEU A 1 184 ? 31.855 -17.727 -28.756 1.00 59.00 184 LEU A C 1
ATOM 1462 O O . LEU A 1 184 ? 32.225 -18.039 -27.628 1.00 59.00 184 LEU A O 1
ATOM 1466 N N . ASP A 1 185 ? 32.205 -16.567 -29.329 1.00 59.41 185 ASP A N 1
ATOM 1467 C CA . ASP A 1 185 ? 33.346 -15.760 -28.882 1.00 59.41 185 ASP A CA 1
ATOM 1468 C C . ASP A 1 185 ? 32.974 -14.333 -28.414 1.00 59.41 185 ASP A C 1
ATOM 1470 O O . ASP A 1 185 ? 33.872 -13.541 -28.116 1.00 59.41 185 ASP A O 1
ATOM 1474 N N . ARG A 1 186 ? 31.683 -13.943 -28.395 1.00 61.28 186 ARG A N 1
ATOM 1475 C CA . ARG A 1 186 ? 31.267 -12.532 -28.165 1.00 61.28 186 ARG A CA 1
ATOM 1476 C C . ARG A 1 186 ? 30.050 -12.312 -27.247 1.00 61.28 186 ARG A C 1
ATOM 1478 O O . ARG A 1 186 ? 29.411 -11.268 -27.335 1.00 61.28 186 ARG A O 1
ATOM 1485 N N . GLY A 1 187 ? 29.785 -13.235 -26.324 1.00 59.44 187 GLY A N 1
ATOM 1486 C CA . GLY A 1 187 ? 28.767 -13.078 -25.269 1.00 59.44 187 GLY A CA 1
ATOM 1487 C C . GLY A 1 187 ? 27.542 -13.985 -25.430 1.00 59.44 187 GLY A C 1
ATOM 1488 O O . GLY A 1 187 ? 27.503 -14.807 -26.346 1.00 59.44 187 GLY A O 1
ATOM 1489 N N . TRP A 1 188 ? 26.579 -13.846 -24.512 1.00 54.53 188 TRP A N 1
ATOM 1490 C CA . TRP A 1 188 ? 25.364 -14.662 -24.374 1.00 54.53 188 TRP A CA 1
ATOM 1491 C C . TRP A 1 188 ? 24.144 -13.819 -24.087 1.00 54.53 188 TRP A C 1
ATOM 1493 O O . TRP A 1 188 ? 24.298 -12.925 -23.231 1.00 54.53 188 TRP A O 1
#

Mean predicted aligned error: 11.9 Å

Radius of gyration: 22.74 Å; Cα contacts (8 Å, |Δi|>4): 293; chains: 1; bounding box: 60×36×63 Å

pLDDT: mean 89.07, std 10.16, range [54.53, 98.06]

Near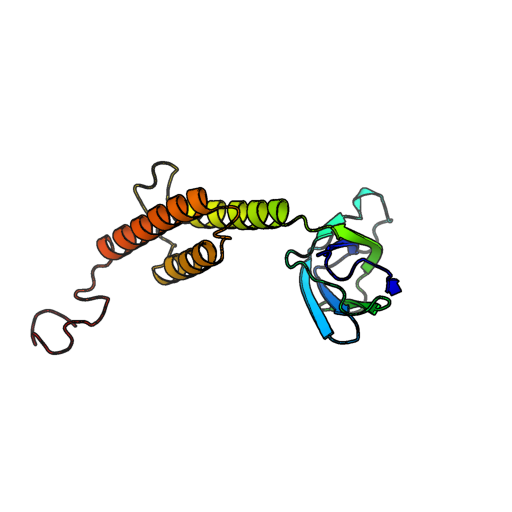est PDB structures (foldseek):
  1ciy-assembly1_A  TM=9.610E-01  e=1.042E-14  Bacillus thuringiensis
  9buv-assembly1_A  TM=9.631E-01  e=2.969E-09  Bacillus thuringiensi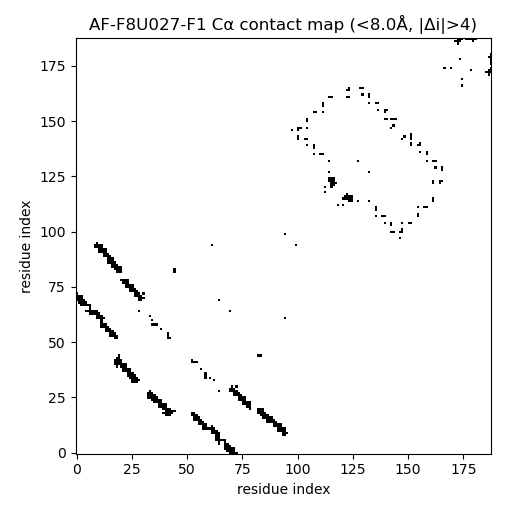s
  6owk-assembly1_A  TM=9.622E-01  e=4.182E-09  Bacillus thuringiensis
  6dj4-assembly1_A  TM=9.698E-01  e=7.401E-09  Bacillus thuringiensis
  1ji6-assembly1_A  TM=8.716E-01  e=8.952E-07  Bacillus thuringiensis

Solvent-accessible surface area (backbone atoms only — not comparable to full-atom values): 11002 Å² total; per-residue (Å²): 85,84,45,76,62,66,56,87,50,34,29,26,49,32,42,32,33,29,22,46,46,51,34,29,47,39,32,26,50,74,85,41,80,71,48,74,47,81,48,72,48,45,43,62,80,95,58,81,90,47,81,77,28,48,48,77,48,67,56,86,67,65,48,64,50,94,45,65,66,39,46,48,46,80,47,79,43,76,67,67,90,91,63,54,77,46,79,79,50,76,43,81,43,76,48,50,73,65,60,52,42,50,51,54,45,53,54,35,51,49,53,57,56,66,44,30,70,51,95,82,61,85,44,67,37,90,85,60,48,70,68,55,53,52,56,47,43,54,52,42,67,70,50,47,74,86,79,36,46,69,59,39,51,53,49,49,53,53,47,53,49,51,50,52,56,49,54,72,72,45,86,64,52,52,86,79,55,84,48,61,83,72,44,96,87,73,57,60